Protein AF-A0A2S5LGW6-F1 (afdb_monomer_lite)

Sequence (359 aa):
AELIVGDNPASVAYLQRRFGDMMRATSDAEALAGKRTLTQDGMITQSGEYDRIKPTLLANLKIGAGDDSQREALSNEISHLKATIKGYTAKLETIKALIGNLQRISSEEALKYMLDAYDEMHTARNTATSLRARLNDSADVEYVRLNNVVAELELQVNKLTSQVNEWQINIGRAEEKLKQCNNQVAEARNRWDLAQKDFKEIEGNDAYDRDFASRQWDALLEKFDEQYVLMKEHCVKQRSASNAEMTNAINRGSKEVGTFREKYREQGVIGADDWRKDREWIGDLLKRLRDTDLVEQDAKMKEAYKASQDTFRADVAIALSNNIDHLEKSMNRLNHVLNTCPVFSNGERYRFTRTVRPQ

Structure (mmCIF, N/CA/C/O backbone):
data_AF-A0A2S5LGW6-F1
#
_entry.id   AF-A0A2S5LGW6-F1
#
loop_
_atom_site.group_PDB
_atom_site.id
_atom_site.type_symbol
_atom_site.label_atom_id
_atom_site.label_alt_id
_atom_site.label_comp_id
_atom_site.label_asym_id
_atom_site.label_entity_id
_atom_site.label_seq_id
_atom_site.pdbx_PDB_ins_code
_atom_site.Cartn_x
_atom_site.Cartn_y
_atom_site.Cartn_z
_atom_site.occupancy
_atom_site.B_iso_or_equiv
_atom_site.auth_seq_id
_atom_site.auth_comp_id
_atom_site.auth_asym_id
_atom_site.auth_atom_id
_atom_site.pdbx_PDB_model_num
ATOM 1 N N . ALA A 1 1 ? 1.210 -62.121 41.171 1.00 51.03 1 ALA A N 1
ATOM 2 C CA . ALA A 1 1 ? 1.430 -60.682 40.895 1.00 51.03 1 ALA A CA 1
ATOM 3 C C . ALA A 1 1 ? 0.295 -60.114 40.038 1.00 51.03 1 ALA A C 1
ATOM 5 O O . ALA A 1 1 ? 0.359 -60.182 38.817 1.00 51.03 1 ALA A O 1
ATOM 6 N N . GLU A 1 2 ? -0.746 -59.564 40.664 1.00 51.50 2 GLU A N 1
ATOM 7 C CA . GLU A 1 2 ? -1.924 -58.983 39.979 1.00 51.50 2 GLU A CA 1
ATOM 8 C C . GLU A 1 2 ? -1.686 -57.567 39.412 1.00 51.50 2 GLU A C 1
ATOM 10 O O . GLU A 1 2 ? -2.583 -56.956 38.848 1.00 51.50 2 GLU A O 1
ATOM 15 N N . LEU A 1 3 ? -0.473 -57.024 39.548 1.00 60.97 3 LEU A N 1
ATOM 16 C CA . LEU A 1 3 ? -0.181 -55.601 39.326 1.00 60.97 3 LEU A CA 1
ATOM 17 C C . LEU A 1 3 ? 0.366 -55.263 37.927 1.00 60.97 3 LEU A C 1
ATOM 19 O O . LEU A 1 3 ? 0.718 -54.114 37.678 1.00 60.97 3 LEU A O 1
ATOM 23 N N . ILE A 1 4 ? 0.479 -56.242 37.024 1.00 64.06 4 ILE A N 1
ATOM 24 C CA . ILE A 1 4 ? 1.010 -56.033 35.669 1.00 64.06 4 ILE A CA 1
ATOM 25 C C . ILE A 1 4 ? -0.069 -56.417 34.662 1.00 64.06 4 ILE A C 1
ATOM 27 O O . ILE A 1 4 ? -0.325 -57.602 34.447 1.00 64.06 4 ILE A O 1
ATOM 31 N N . VAL A 1 5 ? -0.678 -55.401 34.054 1.00 58.47 5 VAL A N 1
ATOM 32 C CA . VAL A 1 5 ? -1.660 -55.522 32.971 1.00 58.47 5 VAL A CA 1
ATOM 33 C C . VAL A 1 5 ? -1.021 -54.968 31.702 1.00 58.47 5 VAL A C 1
ATOM 35 O O . VAL A 1 5 ? -0.346 -53.941 31.747 1.00 58.47 5 VAL A O 1
ATOM 38 N N . GLY A 1 6 ? -1.188 -55.656 30.577 1.00 68.38 6 GLY A N 1
ATOM 39 C CA . GLY A 1 6 ? -0.657 -55.197 29.299 1.00 68.38 6 GLY A CA 1
ATOM 40 C C . GLY A 1 6 ? -1.161 -56.031 28.129 1.00 68.38 6 GLY A C 1
ATOM 41 O O . GLY A 1 6 ? -1.580 -57.173 28.305 1.00 68.38 6 GLY A O 1
ATOM 42 N N . ASP A 1 7 ? -1.080 -55.453 26.933 1.00 65.75 7 ASP A N 1
ATOM 43 C CA . ASP A 1 7 ? -1.715 -55.997 25.725 1.00 65.75 7 ASP A CA 1
ATOM 44 C C . ASP A 1 7 ? -0.980 -57.209 25.127 1.00 65.75 7 ASP A C 1
ATOM 46 O O . ASP A 1 7 ? -1.548 -57.956 24.332 1.00 65.75 7 ASP A O 1
ATOM 50 N N . ASN A 1 8 ? 0.284 -57.439 25.509 1.00 71.69 8 ASN A N 1
ATOM 51 C CA . ASN A 1 8 ? 1.073 -58.582 25.046 1.00 71.69 8 ASN A CA 1
ATOM 52 C C . ASN A 1 8 ? 1.207 -59.660 26.145 1.00 71.69 8 ASN A C 1
ATOM 54 O O . ASN A 1 8 ? 1.990 -59.477 27.088 1.00 71.69 8 ASN A O 1
ATOM 58 N N . PRO A 1 9 ? 0.530 -60.818 26.011 1.00 75.31 9 PRO A N 1
ATOM 59 C CA . PRO A 1 9 ? 0.512 -61.856 27.041 1.00 75.31 9 PRO A CA 1
ATOM 60 C C . PRO A 1 9 ? 1.892 -62.478 27.310 1.00 75.31 9 PRO A C 1
ATOM 62 O O . PRO A 1 9 ? 2.177 -62.868 28.443 1.00 75.31 9 PRO A O 1
ATOM 65 N N . ALA A 1 10 ? 2.793 -62.518 26.320 1.00 72.56 10 ALA A N 1
ATOM 66 C CA . ALA A 1 10 ? 4.149 -63.042 26.506 1.00 72.56 10 ALA A CA 1
ATOM 67 C C . ALA A 1 10 ? 5.021 -62.101 27.355 1.00 72.56 10 ALA A C 1
ATOM 69 O O . ALA A 1 10 ? 5.790 -62.552 28.208 1.00 72.56 10 ALA A O 1
ATOM 70 N N . SER A 1 11 ? 4.878 -60.787 27.162 1.00 71.94 11 SER A N 1
ATOM 71 C CA . SER A 1 11 ? 5.574 -59.768 27.956 1.00 71.94 11 SER A CA 1
ATOM 72 C C . SER A 1 11 ? 5.057 -59.728 29.393 1.00 71.94 11 SER A C 1
ATOM 74 O O . SER A 1 11 ? 5.855 -59.642 30.327 1.00 71.94 11 SER A O 1
ATOM 76 N N . VAL A 1 12 ? 3.741 -59.865 29.577 1.00 73.94 12 VAL A N 1
ATOM 77 C CA . VAL A 1 12 ? 3.114 -59.960 30.903 1.00 73.94 12 VAL A CA 1
ATOM 78 C C . VAL A 1 12 ? 3.618 -61.198 31.647 1.00 73.94 12 VAL A C 1
ATOM 80 O O . VAL A 1 12 ? 4.094 -61.068 32.773 1.00 73.94 12 VAL A O 1
ATOM 83 N N . ALA A 1 13 ? 3.633 -62.372 31.007 1.00 73.56 13 ALA A N 1
ATOM 84 C CA . ALA A 1 13 ? 4.146 -63.602 31.617 1.00 73.56 13 ALA A CA 1
ATOM 85 C C . ALA A 1 13 ? 5.646 -63.515 31.964 1.00 73.56 13 ALA A C 1
ATOM 87 O O . ALA A 1 13 ? 6.068 -63.975 33.027 1.00 73.56 13 ALA A O 1
ATOM 88 N N . TYR A 1 14 ? 6.461 -62.888 31.106 1.00 75.50 14 TYR A N 1
ATOM 89 C CA . TYR A 1 14 ? 7.884 -62.654 31.375 1.00 75.50 14 TYR A CA 1
ATOM 9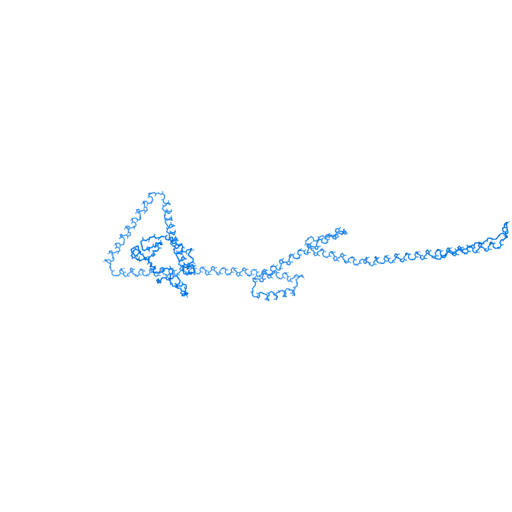0 C C . TYR A 1 14 ? 8.101 -61.754 32.599 1.00 75.50 14 TYR A C 1
ATOM 92 O O . TYR A 1 14 ? 8.923 -62.065 33.465 1.00 75.50 14 TYR A O 1
ATOM 100 N N . LEU A 1 15 ? 7.351 -60.653 32.698 1.00 70.38 15 LEU A N 1
ATOM 101 C CA . LEU A 1 15 ? 7.457 -59.721 33.819 1.00 70.38 15 LEU A CA 1
ATOM 102 C C . LEU A 1 15 ? 6.911 -60.332 35.113 1.00 70.38 15 LEU A C 1
ATOM 104 O O . LEU A 1 15 ? 7.584 -60.259 36.137 1.00 70.38 15 LEU A O 1
ATOM 108 N N . GLN A 1 16 ? 5.767 -61.016 35.071 1.00 73.38 16 GLN A N 1
ATOM 109 C CA . GLN A 1 16 ? 5.224 -61.744 36.224 1.00 73.38 16 GLN A CA 1
ATOM 110 C C . GLN A 1 16 ? 6.207 -62.804 36.736 1.00 73.38 16 GLN A C 1
ATOM 112 O O . GLN A 1 16 ? 6.425 -62.907 37.941 1.00 73.38 16 GLN A O 1
ATOM 117 N N . ARG A 1 17 ? 6.890 -63.527 35.838 1.00 71.56 17 ARG A N 1
ATOM 118 C CA . ARG A 1 17 ? 7.945 -64.482 36.212 1.00 71.56 17 ARG A CA 1
ATOM 119 C C . ARG A 1 17 ? 9.160 -63.805 36.852 1.00 71.56 17 ARG A C 1
ATOM 121 O O . ARG A 1 17 ? 9.768 -64.381 37.749 1.00 71.56 17 ARG A O 1
ATOM 128 N N . ARG A 1 18 ? 9.532 -62.602 36.400 1.00 70.06 18 ARG A N 1
ATOM 129 C CA . ARG A 1 18 ? 10.705 -61.866 36.903 1.00 70.06 18 ARG A CA 1
ATOM 130 C C . ARG A 1 18 ? 10.448 -61.166 38.240 1.00 70.06 18 ARG A C 1
ATOM 132 O O . ARG A 1 18 ? 11.344 -61.124 39.079 1.00 70.06 18 ARG A O 1
ATOM 139 N N . PHE A 1 19 ? 9.240 -60.649 38.450 1.00 67.25 19 PHE A N 1
ATOM 140 C CA . PHE A 1 19 ? 8.830 -60.040 39.719 1.00 67.25 19 PHE A CA 1
ATOM 141 C C . PHE A 1 19 ? 8.385 -61.082 40.760 1.00 67.25 19 PHE A C 1
ATOM 143 O O . PHE A 1 19 ? 8.524 -60.839 41.959 1.00 67.25 19 PHE A O 1
ATOM 150 N N . GLY A 1 20 ? 7.957 -62.273 40.328 1.00 69.94 20 GLY A N 1
ATOM 151 C CA . GLY A 1 20 ? 7.507 -63.348 41.216 1.00 69.94 20 GLY A CA 1
ATOM 152 C C . GLY A 1 20 ? 6.287 -62.937 42.049 1.00 69.94 20 GLY A C 1
ATOM 153 O O . GLY A 1 20 ? 5.505 -62.082 41.636 1.00 69.94 20 GLY A O 1
ATOM 154 N N . ASP A 1 21 ? 6.144 -63.499 43.251 1.00 67.00 21 ASP A N 1
ATOM 155 C CA . ASP A 1 21 ? 5.050 -63.190 44.191 1.00 67.00 21 ASP A CA 1
ATOM 156 C C . ASP A 1 21 ? 5.328 -61.949 45.059 1.00 67.00 21 ASP A C 1
ATOM 158 O O . ASP A 1 21 ? 5.120 -61.949 46.271 1.00 67.00 21 ASP A O 1
ATOM 162 N N . MET A 1 22 ? 5.845 -60.881 44.451 1.00 71.56 22 MET A N 1
ATOM 163 C CA . MET A 1 22 ? 6.075 -59.615 45.148 1.00 71.56 22 MET A CA 1
ATOM 164 C C . MET A 1 22 ? 4.746 -58.878 45.370 1.00 71.56 22 MET A C 1
ATOM 166 O O . MET A 1 22 ? 3.993 -58.652 44.420 1.00 71.56 22 MET A O 1
ATOM 170 N N . MET A 1 23 ? 4.466 -58.490 46.616 1.00 70.06 23 MET A N 1
ATOM 171 C CA . MET A 1 23 ? 3.269 -57.721 46.982 1.00 70.06 23 MET A CA 1
ATOM 172 C C . MET A 1 23 ? 3.600 -56.247 47.239 1.00 70.06 23 MET A C 1
ATOM 174 O O . MET A 1 23 ? 4.668 -55.919 47.755 1.00 70.06 23 MET A O 1
ATOM 178 N N . ARG A 1 24 ? 2.684 -55.338 46.889 1.00 72.12 24 ARG A N 1
ATOM 179 C CA . ARG A 1 24 ? 2.817 -53.911 47.215 1.00 72.12 24 ARG A CA 1
ATOM 180 C C . ARG A 1 24 ? 2.292 -53.675 48.627 1.00 72.12 24 ARG A C 1
ATOM 182 O O . ARG A 1 24 ? 1.099 -53.850 48.849 1.00 72.12 24 ARG A O 1
ATOM 189 N N . ALA A 1 25 ? 3.152 -53.245 49.541 1.00 71.25 25 ALA A N 1
ATOM 190 C CA . ALA A 1 25 ? 2.739 -52.855 50.884 1.00 71.25 25 ALA A CA 1
ATOM 191 C C . ALA A 1 25 ? 2.405 -51.358 50.913 1.00 71.25 25 ALA A C 1
ATOM 193 O O . ALA A 1 25 ? 3.142 -50.542 50.349 1.00 71.25 25 ALA A O 1
ATOM 194 N N . THR A 1 26 ? 1.284 -50.994 51.536 1.00 69.25 26 THR A N 1
ATOM 195 C CA . THR A 1 26 ? 0.882 -49.583 51.702 1.00 69.25 26 THR A CA 1
ATOM 196 C C . THR A 1 26 ? 1.300 -49.003 53.048 1.00 69.25 26 THR A C 1
ATOM 198 O O . THR A 1 26 ? 1.323 -47.787 53.207 1.00 69.25 26 THR A O 1
ATOM 201 N N . SER A 1 27 ? 1.691 -49.866 53.987 1.00 71.31 27 SER A N 1
ATOM 202 C CA . SER A 1 27 ? 2.217 -49.495 55.298 1.00 71.31 27 SER A CA 1
ATOM 203 C C . SER A 1 27 ? 3.442 -50.331 55.668 1.00 71.31 27 SER A C 1
ATOM 205 O O . SER A 1 27 ? 3.616 -51.453 55.185 1.00 71.31 27 S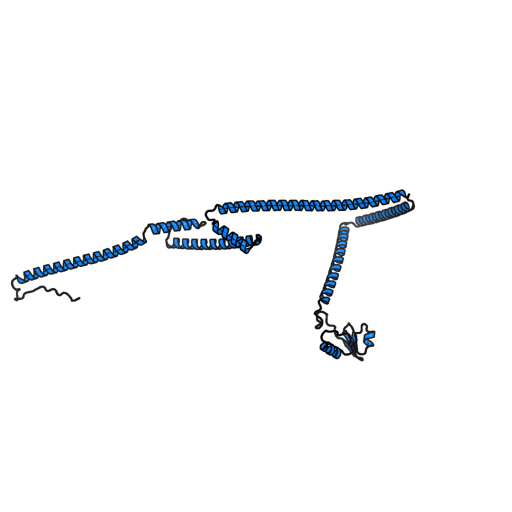ER A O 1
ATOM 207 N N . ASP A 1 28 ? 4.263 -49.813 56.580 1.00 67.81 28 ASP A N 1
ATOM 208 C CA . ASP A 1 28 ? 5.468 -50.499 57.063 1.00 67.81 28 ASP A CA 1
ATOM 209 C C . ASP A 1 28 ? 5.143 -51.821 57.783 1.00 67.81 28 ASP A C 1
ATOM 211 O O . ASP A 1 28 ? 5.899 -52.789 57.699 1.00 67.81 28 ASP A O 1
ATOM 215 N N . ALA A 1 29 ? 3.979 -51.901 58.438 1.00 70.12 29 ALA A N 1
ATOM 216 C CA . ALA A 1 29 ? 3.508 -53.118 59.099 1.00 70.12 29 ALA A CA 1
ATOM 217 C C . ALA A 1 29 ? 3.163 -54.231 58.090 1.00 70.12 29 ALA A C 1
ATOM 219 O O . ALA A 1 29 ? 3.505 -55.394 58.307 1.00 70.12 29 ALA A O 1
ATOM 220 N N . GLU A 1 30 ? 2.541 -53.879 56.960 1.00 68.62 30 GLU A N 1
ATOM 221 C CA . GLU A 1 30 ? 2.301 -54.815 55.852 1.00 68.62 30 GLU A CA 1
ATOM 222 C C . GLU A 1 30 ? 3.603 -55.226 55.157 1.00 68.62 30 GLU A C 1
ATOM 224 O O . GLU A 1 30 ? 3.740 -56.373 54.725 1.00 68.62 30 GLU A O 1
ATOM 229 N N . ALA A 1 31 ? 4.573 -54.309 55.075 1.00 65.62 31 ALA A N 1
ATOM 230 C CA . ALA A 1 31 ? 5.854 -54.559 54.425 1.00 65.62 31 ALA A CA 1
ATOM 231 C C . ALA A 1 31 ? 6.701 -55.605 55.170 1.00 65.62 31 ALA A C 1
ATOM 233 O O . ALA A 1 31 ? 7.416 -56.399 54.556 1.00 65.62 31 ALA A O 1
ATOM 234 N N . LEU A 1 32 ? 6.603 -55.634 56.500 1.00 67.31 32 LEU A N 1
ATOM 235 C CA . LEU A 1 32 ? 7.341 -56.564 57.359 1.00 67.31 32 LEU A CA 1
ATOM 236 C C . LEU A 1 32 ? 6.653 -57.929 57.521 1.00 67.31 32 LEU A C 1
ATOM 238 O O . LEU A 1 32 ? 7.326 -58.919 57.800 1.00 67.31 32 LEU A O 1
ATOM 242 N N . ALA A 1 33 ? 5.331 -58.000 57.338 1.00 66.75 33 ALA A N 1
ATOM 243 C CA . ALA A 1 33 ? 4.562 -59.240 57.474 1.00 66.75 33 ALA A CA 1
ATOM 244 C C . ALA A 1 33 ? 4.610 -60.137 56.220 1.00 66.75 33 ALA A C 1
ATOM 246 O O . ALA A 1 33 ? 4.427 -61.354 56.309 1.00 66.75 33 ALA A O 1
ATOM 247 N N . GLY A 1 34 ? 4.826 -59.553 55.037 1.00 63.44 34 GLY A N 1
ATOM 248 C CA . GLY A 1 34 ? 4.838 -60.281 53.767 1.00 63.44 34 GLY A CA 1
ATOM 249 C C . GLY A 1 34 ? 6.161 -61.000 53.470 1.00 63.44 34 GLY A C 1
ATOM 250 O O . GLY A 1 34 ? 7.237 -60.544 53.839 1.00 63.44 34 GLY A O 1
ATOM 251 N N . LYS A 1 35 ? 6.102 -62.123 52.732 1.00 65.81 35 LYS A N 1
ATOM 252 C CA . LYS A 1 35 ? 7.302 -62.893 52.331 1.00 65.81 35 LYS A CA 1
ATOM 253 C C . LYS A 1 35 ? 8.253 -62.110 51.409 1.00 65.81 35 LYS A C 1
ATOM 255 O O . LYS A 1 35 ? 9.465 -62.303 51.491 1.00 65.81 35 LYS A O 1
ATOM 260 N N . ARG A 1 36 ? 7.708 -61.267 50.522 1.00 75.44 36 ARG A N 1
ATOM 261 C CA . ARG A 1 36 ? 8.463 -60.378 49.627 1.00 75.44 36 ARG A CA 1
ATOM 262 C C . ARG A 1 36 ? 7.620 -59.153 49.270 1.00 75.44 36 ARG A C 1
ATOM 264 O O . ARG A 1 36 ? 6.638 -59.300 48.539 1.00 75.44 36 ARG A O 1
ATOM 271 N N . THR A 1 37 ? 7.962 -57.969 49.777 1.00 76.44 37 THR A N 1
ATOM 272 C CA . THR A 1 37 ? 7.149 -56.758 49.552 1.00 76.44 37 THR A CA 1
ATOM 273 C C . THR A 1 37 ? 7.958 -55.565 49.055 1.00 76.44 37 THR A C 1
ATOM 275 O O . THR A 1 37 ? 9.166 -55.500 49.271 1.00 76.44 37 THR A O 1
ATOM 278 N N . LEU A 1 38 ? 7.285 -54.640 48.367 1.00 76.88 38 LEU A N 1
ATOM 279 C CA . LEU A 1 38 ? 7.824 -53.352 47.929 1.00 76.88 38 LEU A CA 1
ATOM 280 C C . LEU A 1 38 ? 6.921 -52.222 48.448 1.00 76.88 38 LEU A C 1
ATOM 282 O O . LEU A 1 38 ? 5.718 -52.222 48.164 1.00 76.88 38 LEU A O 1
ATOM 286 N N . THR A 1 39 ? 7.492 -51.264 49.180 1.00 75.62 39 THR A N 1
ATOM 287 C CA . THR A 1 39 ? 6.787 -50.048 49.629 1.00 75.62 39 THR A CA 1
ATOM 288 C C . THR A 1 39 ? 6.887 -48.921 48.600 1.00 75.62 39 THR A C 1
ATOM 290 O O . THR A 1 39 ? 7.770 -48.920 47.737 1.00 75.62 39 THR A O 1
ATOM 293 N N . GLN A 1 40 ? 5.987 -47.932 48.688 1.00 70.25 40 GLN A N 1
ATOM 294 C CA . GLN A 1 40 ? 5.959 -46.777 47.772 1.00 70.25 40 GLN A CA 1
ATOM 295 C C . GLN A 1 40 ? 7.258 -45.952 47.798 1.00 70.25 40 GLN A C 1
ATOM 297 O O . GLN A 1 40 ? 7.662 -45.414 46.769 1.00 70.25 40 GLN A O 1
ATOM 302 N N . ASP A 1 41 ? 7.964 -45.944 48.930 1.00 70.19 41 ASP A N 1
ATOM 303 C CA . ASP A 1 41 ? 9.224 -45.213 49.112 1.00 70.19 41 ASP A CA 1
ATOM 304 C C . ASP A 1 41 ? 10.464 -45.974 48.601 1.00 70.19 41 ASP A C 1
ATOM 306 O O . ASP A 1 41 ? 11.601 -45.507 48.754 1.00 70.19 41 ASP A O 1
ATOM 310 N N . GLY A 1 42 ? 10.258 -47.144 47.984 1.00 69.31 42 GLY A N 1
ATOM 311 C CA . GLY A 1 42 ? 11.304 -47.933 47.334 1.00 69.31 42 GLY A CA 1
ATOM 312 C C . GLY A 1 42 ? 12.034 -48.921 48.246 1.00 69.31 42 GLY A C 1
ATOM 313 O O . GLY A 1 42 ? 13.145 -49.339 47.918 1.00 69.31 42 GLY A O 1
ATOM 314 N N . MET A 1 43 ? 11.449 -49.303 49.386 1.00 78.94 43 MET A N 1
ATOM 315 C CA . MET A 1 43 ? 12.009 -50.342 50.257 1.00 78.94 43 MET A CA 1
ATOM 316 C C . MET A 1 43 ? 11.527 -51.726 49.815 1.00 78.94 43 MET A C 1
ATOM 318 O O . MET A 1 43 ? 10.323 -51.940 49.673 1.00 78.94 43 MET A O 1
ATOM 322 N N . ILE A 1 44 ? 12.459 -52.658 49.617 1.00 78.94 44 ILE A N 1
ATOM 323 C CA . ILE A 1 44 ? 12.182 -54.070 49.343 1.00 78.94 44 ILE A CA 1
ATOM 324 C C . ILE A 1 44 ? 12.491 -54.877 50.596 1.00 78.94 44 ILE A C 1
ATOM 326 O O . ILE A 1 44 ? 13.603 -54.817 51.121 1.00 78.94 44 ILE A O 1
ATOM 330 N N . THR A 1 45 ? 11.521 -55.670 51.040 1.00 74.94 45 THR A N 1
ATOM 331 C CA . THR A 1 45 ? 11.702 -56.649 52.113 1.00 74.94 45 THR A CA 1
ATOM 332 C C . THR A 1 45 ? 11.694 -58.049 51.508 1.00 74.94 45 THR A C 1
ATOM 334 O O . THR A 1 45 ? 10.775 -58.407 50.766 1.00 74.94 45 THR A O 1
ATOM 337 N N . GLN A 1 46 ? 12.724 -58.854 51.772 1.00 71.19 46 GLN A N 1
ATOM 338 C CA . GLN A 1 46 ? 12.781 -60.254 51.340 1.00 71.19 46 GLN A CA 1
ATOM 339 C C . GLN A 1 46 ? 13.392 -61.105 52.452 1.00 71.19 46 GLN A C 1
ATOM 341 O O . GLN A 1 46 ? 14.558 -60.935 52.772 1.00 71.19 46 GLN A O 1
ATOM 346 N N . SER A 1 47 ? 12.604 -62.017 53.036 1.00 63.19 47 SER A N 1
ATOM 347 C CA . SER A 1 47 ? 13.040 -63.063 53.985 1.00 63.19 47 SER A CA 1
ATOM 348 C C . SER A 1 47 ? 14.225 -62.706 54.911 1.00 63.19 47 SER A C 1
ATOM 350 O O . SER A 1 47 ? 15.157 -63.493 55.044 1.00 63.19 47 SER A O 1
ATOM 352 N N . GLY A 1 48 ? 14.166 -61.543 55.573 1.00 62.94 48 GLY A N 1
ATOM 353 C CA . GLY A 1 48 ? 15.158 -61.094 56.562 1.00 62.94 48 GLY A CA 1
ATOM 354 C C . GLY A 1 48 ? 16.170 -60.046 56.080 1.00 62.94 48 GLY A C 1
ATOM 355 O O . GLY A 1 48 ? 16.891 -59.500 56.911 1.00 62.94 48 GLY A O 1
ATOM 356 N N . GLU A 1 49 ? 16.198 -59.715 54.788 1.00 68.00 49 GLU A N 1
ATOM 357 C CA . GLU A 1 49 ? 17.033 -58.651 54.219 1.00 68.00 49 GLU A CA 1
ATOM 358 C C . GLU A 1 49 ? 16.191 -57.440 53.785 1.00 68.00 49 GLU A C 1
ATOM 360 O O . GLU A 1 49 ? 15.059 -57.578 53.301 1.00 68.00 49 GLU A O 1
ATOM 365 N N . TYR A 1 50 ? 16.771 -56.247 53.959 1.00 74.94 50 TYR A N 1
ATOM 366 C CA . TYR A 1 50 ? 16.205 -54.966 53.541 1.00 74.94 50 TYR A CA 1
ATOM 367 C C . TYR A 1 50 ? 17.108 -54.346 52.484 1.00 74.94 50 TYR A C 1
ATOM 369 O O . TYR A 1 50 ? 18.275 -54.066 52.758 1.00 74.94 50 TYR A O 1
ATOM 377 N N . ASP A 1 51 ? 16.558 -54.092 51.302 1.00 72.69 51 ASP A N 1
ATOM 378 C CA . ASP A 1 51 ? 17.248 -53.353 50.247 1.00 72.69 51 ASP A CA 1
ATOM 379 C C . ASP A 1 51 ? 16.437 -52.110 49.869 1.00 72.69 51 ASP A C 1
ATOM 381 O O . ASP A 1 51 ? 15.205 -52.093 49.963 1.00 72.69 51 ASP A O 1
ATOM 385 N N . ARG A 1 52 ? 17.119 -51.034 49.473 1.00 75.25 52 ARG A N 1
ATOM 386 C CA . ARG A 1 52 ? 16.480 -49.757 49.142 1.00 75.25 52 ARG A CA 1
ATOM 387 C C . ARG A 1 52 ? 16.825 -49.343 47.728 1.00 75.25 52 ARG A C 1
ATOM 389 O O . ARG A 1 52 ? 17.929 -48.889 47.434 1.00 75.25 52 ARG A O 1
ATOM 396 N N . ILE A 1 53 ? 15.818 -49.381 46.871 1.00 74.19 53 ILE A N 1
ATOM 397 C CA . ILE A 1 53 ? 15.896 -48.803 45.538 1.00 74.19 53 ILE A CA 1
ATOM 398 C C . ILE A 1 53 ? 15.492 -47.336 45.650 1.00 74.19 53 ILE A C 1
ATOM 400 O O . ILE A 1 53 ? 14.467 -47.009 46.241 1.00 74.19 53 ILE A O 1
ATOM 404 N N . LYS A 1 54 ? 16.277 -46.425 45.066 1.00 68.88 54 LYS A N 1
ATOM 405 C CA . LYS A 1 54 ? 15.822 -45.042 44.877 1.00 68.88 54 LYS 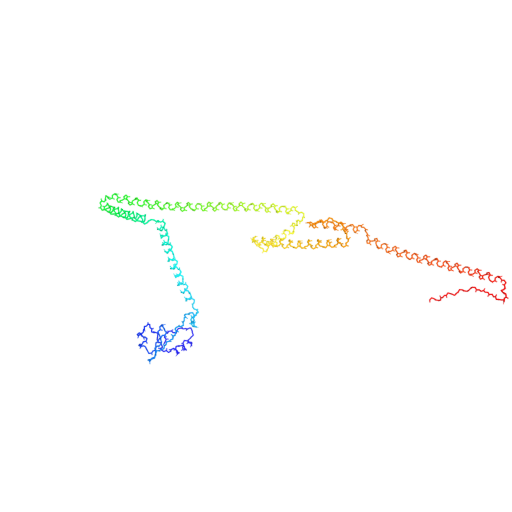A CA 1
ATOM 406 C C . LYS A 1 54 ? 14.723 -45.031 43.810 1.00 68.88 54 LYS A C 1
ATOM 408 O O . LYS A 1 54 ? 15.033 -45.366 42.662 1.00 68.88 54 LYS A O 1
ATOM 413 N N . PRO A 1 55 ? 13.480 -44.630 44.138 1.00 65.06 55 PRO A N 1
ATOM 414 C CA . PRO A 1 55 ? 12.440 -44.476 43.133 1.00 65.06 55 PRO A CA 1
ATOM 415 C C . PRO A 1 55 ? 12.916 -43.496 42.062 1.00 65.06 55 PRO A C 1
ATOM 417 O O . PRO A 1 55 ? 13.450 -42.426 42.364 1.00 65.06 55 PRO A O 1
ATOM 420 N N . THR A 1 56 ? 12.788 -43.883 40.797 1.00 63.12 56 THR A N 1
ATOM 421 C CA . THR A 1 56 ? 13.133 -42.995 39.687 1.00 63.12 56 THR A CA 1
ATOM 422 C C . THR A 1 56 ? 12.053 -41.920 39.580 1.00 63.12 56 THR A C 1
ATOM 424 O O . THR A 1 56 ? 10.868 -42.229 39.668 1.00 63.12 56 THR A O 1
ATOM 427 N N . LEU A 1 57 ? 12.450 -40.658 39.397 1.00 59.94 57 LEU A N 1
ATOM 428 C CA . LEU A 1 57 ? 11.513 -39.557 39.146 1.00 59.94 57 LEU A CA 1
ATOM 429 C C . LEU A 1 57 ? 10.598 -39.900 37.960 1.00 59.94 57 LEU A C 1
ATOM 431 O O . LEU A 1 57 ? 11.081 -40.446 36.969 1.00 59.94 57 LEU A O 1
ATOM 435 N N . LEU A 1 58 ? 9.314 -39.529 38.043 1.00 57.94 58 LEU A N 1
ATOM 436 C CA . LEU A 1 58 ? 8.291 -39.786 37.012 1.00 57.94 58 LEU A CA 1
ATOM 437 C C . LEU A 1 58 ? 8.762 -39.417 35.592 1.00 57.94 58 LEU A C 1
ATOM 439 O O . LEU A 1 58 ? 8.515 -40.160 34.648 1.00 57.94 58 LEU A O 1
ATOM 443 N N . ALA A 1 59 ? 9.527 -38.329 35.455 1.00 56.59 59 ALA A N 1
ATOM 444 C CA . ALA A 1 59 ? 10.087 -37.863 34.183 1.00 56.59 59 ALA A CA 1
ATOM 445 C C . ALA A 1 59 ? 11.140 -38.802 33.548 1.00 56.59 59 ALA A C 1
ATOM 447 O O . ALA A 1 59 ? 11.423 -38.686 32.360 1.00 56.59 59 ALA A O 1
ATOM 448 N N . ASN A 1 60 ? 11.720 -39.721 34.324 1.00 58.16 60 ASN A N 1
ATOM 449 C CA . ASN A 1 60 ? 12.811 -40.612 33.915 1.00 58.16 60 ASN A CA 1
ATOM 450 C C . ASN A 1 60 ? 12.387 -42.091 33.857 1.00 58.16 60 ASN A C 1
ATOM 452 O O . ASN A 1 60 ? 13.238 -42.976 33.712 1.00 58.16 60 ASN A O 1
ATOM 456 N N . LEU A 1 61 ? 11.089 -42.382 33.997 1.00 59.59 61 LEU A N 1
ATOM 457 C CA . LEU A 1 61 ? 10.565 -43.737 33.858 1.00 59.59 61 LEU A CA 1
ATOM 458 C C . LEU A 1 61 ? 10.714 -44.199 32.403 1.00 59.59 61 LEU A C 1
ATOM 460 O O . LEU A 1 61 ? 10.284 -43.530 31.473 1.00 59.59 61 LEU A O 1
ATOM 464 N N . LYS A 1 62 ? 11.336 -45.363 32.190 1.00 58.00 62 LYS A N 1
ATOM 465 C CA . LYS A 1 62 ? 11.542 -45.929 30.842 1.00 58.00 62 LYS A CA 1
ATOM 466 C C . LYS A 1 62 ? 10.349 -46.747 30.329 1.00 58.00 62 LYS A C 1
ATOM 468 O O . LYS A 1 62 ? 10.333 -47.123 29.163 1.00 58.00 62 LYS A O 1
ATOM 473 N N . ILE A 1 63 ? 9.374 -47.042 31.189 1.00 54.19 63 ILE A N 1
ATOM 474 C CA . ILE A 1 63 ? 8.169 -47.825 30.884 1.00 54.19 63 ILE A CA 1
ATOM 475 C C . ILE A 1 63 ? 6.971 -47.034 31.426 1.00 54.19 63 ILE A C 1
ATOM 477 O O . ILE A 1 63 ? 6.994 -46.636 32.587 1.00 54.19 63 ILE A O 1
ATOM 481 N N . GLY A 1 64 ? 5.961 -46.778 30.584 1.00 56.75 64 GLY A N 1
ATOM 482 C CA . GLY A 1 64 ? 4.767 -45.987 30.934 1.00 56.75 64 GLY A CA 1
ATOM 483 C C . GLY A 1 64 ? 4.863 -44.472 30.686 1.00 56.75 64 GLY A C 1
ATOM 484 O O . GLY A 1 64 ? 3.912 -43.756 30.966 1.00 56.75 64 GLY A O 1
ATOM 485 N N . ALA A 1 65 ? 5.967 -43.966 30.126 1.00 49.12 65 ALA A N 1
ATOM 486 C CA . ALA A 1 65 ? 6.205 -42.532 29.890 1.00 49.12 65 ALA A CA 1
ATOM 487 C C . ALA A 1 65 ? 5.459 -41.928 28.677 1.00 49.12 65 ALA A C 1
ATOM 489 O O . ALA A 1 65 ? 5.963 -41.012 28.027 1.00 49.12 65 ALA A O 1
ATOM 490 N N . GLY A 1 66 ? 4.279 -42.451 28.343 1.00 50.72 66 GLY A N 1
ATOM 491 C CA . GLY A 1 66 ? 3.565 -42.098 27.115 1.00 50.72 66 GLY A CA 1
ATOM 492 C C . GLY A 1 66 ? 2.052 -41.993 27.247 1.00 50.72 66 GLY A C 1
ATOM 493 O O . GLY A 1 66 ? 1.388 -42.136 26.230 1.00 50.72 66 GLY A O 1
ATOM 494 N N . ASP A 1 67 ? 1.507 -41.777 28.447 1.00 53.47 67 ASP A N 1
ATOM 495 C CA . ASP A 1 67 ? 0.065 -41.569 28.604 1.00 53.47 67 ASP A CA 1
ATOM 496 C C . ASP A 1 67 ? -0.240 -40.069 28.774 1.00 53.47 67 ASP A C 1
ATOM 498 O O . ASP A 1 67 ? 0.212 -39.432 29.733 1.00 53.47 67 ASP A O 1
ATOM 502 N N . ASP A 1 68 ? -0.974 -39.482 27.821 1.00 55.62 68 ASP A N 1
ATOM 503 C CA . ASP A 1 68 ? -1.353 -38.055 27.805 1.00 55.62 68 ASP A CA 1
ATOM 504 C C . ASP A 1 68 ? -2.144 -37.644 29.064 1.00 55.62 68 ASP A C 1
ATOM 506 O O . ASP A 1 68 ? -2.105 -36.481 29.477 1.00 55.62 68 ASP A O 1
ATOM 510 N N . SER A 1 69 ? -2.749 -38.620 29.752 1.00 57.34 69 SER A N 1
ATOM 511 C CA . SER A 1 69 ? -3.453 -38.463 31.030 1.00 57.34 69 SER A CA 1
ATOM 512 C C . SER A 1 69 ? -2.579 -37.858 32.143 1.00 57.34 69 SER A C 1
ATOM 514 O O . SER A 1 69 ? -3.047 -37.038 32.937 1.00 57.34 69 SER A O 1
ATOM 516 N N . GLN A 1 70 ? -1.283 -38.189 32.190 1.00 59.03 70 GLN A N 1
ATOM 517 C CA . GLN A 1 70 ? -0.371 -37.672 33.218 1.00 59.03 70 GLN A CA 1
ATOM 518 C C . GLN A 1 70 ? 0.080 -36.240 32.922 1.00 59.03 70 GLN A C 1
ATOM 520 O O . GLN A 1 70 ? 0.245 -35.439 33.845 1.00 59.03 70 GLN A O 1
ATOM 525 N N . ARG A 1 71 ? 0.246 -35.888 31.640 1.00 62.66 71 ARG A N 1
ATOM 526 C CA . ARG A 1 71 ? 0.532 -34.505 31.225 1.00 62.66 71 ARG A CA 1
ATOM 527 C C . ARG A 1 71 ? -0.652 -33.593 31.512 1.00 62.66 71 ARG A C 1
ATOM 529 O O . ARG A 1 71 ? -0.450 -32.464 31.955 1.00 62.66 71 ARG A O 1
ATOM 536 N N . GLU A 1 72 ? -1.865 -34.087 31.303 1.00 68.94 72 GLU A N 1
ATOM 537 C CA . GLU A 1 72 ? -3.092 -33.354 31.599 1.00 68.94 72 GLU A CA 1
ATOM 538 C C . GLU A 1 72 ? -3.276 -33.142 33.111 1.00 68.94 72 GLU A C 1
ATOM 540 O O . GLU A 1 72 ? -3.552 -32.023 33.543 1.00 68.94 72 GLU A O 1
ATOM 545 N N . ALA A 1 73 ? -2.998 -34.157 33.937 1.00 70.75 73 ALA A N 1
ATOM 546 C CA . ALA A 1 73 ? -3.010 -34.029 35.398 1.00 70.75 73 ALA A CA 1
ATOM 547 C C . ALA A 1 73 ? -1.991 -32.991 35.913 1.00 70.75 73 ALA A C 1
ATOM 549 O O . ALA A 1 73 ? -2.350 -32.106 36.692 1.00 70.75 73 ALA A O 1
ATOM 550 N N . LEU A 1 74 ? -0.749 -33.032 35.415 1.00 73.19 74 LEU A N 1
ATOM 551 C CA . LEU A 1 74 ? 0.290 -32.043 35.737 1.00 73.19 74 LEU A CA 1
ATOM 552 C C . LEU A 1 74 ? -0.083 -30.631 35.258 1.00 73.19 74 LEU A C 1
ATOM 554 O O . LEU A 1 74 ? 0.139 -29.652 35.969 1.00 73.19 74 LEU A O 1
ATOM 558 N N . SER A 1 75 ? -0.683 -30.507 34.072 1.00 76.94 75 SER A N 1
ATOM 559 C CA . SER A 1 75 ? -1.169 -29.227 33.540 1.00 76.94 75 SER A CA 1
ATOM 560 C C . SER A 1 75 ? -2.283 -28.628 34.407 1.00 76.94 75 SER A C 1
ATOM 562 O O . SER A 1 75 ? -2.286 -27.423 34.691 1.00 76.94 75 SER A O 1
ATOM 564 N N . ASN A 1 76 ? -3.199 -29.467 34.893 1.00 77.06 76 ASN A N 1
ATOM 565 C CA . ASN A 1 76 ? -4.282 -29.058 35.784 1.00 77.06 76 ASN A CA 1
ATOM 566 C C . ASN A 1 76 ? -3.756 -28.613 37.153 1.00 77.06 76 ASN A C 1
ATOM 568 O O . ASN A 1 76 ? -4.183 -27.578 37.669 1.00 77.06 76 ASN A O 1
ATOM 572 N N . GLU A 1 77 ? -2.773 -29.319 37.709 1.00 80.25 77 GLU A N 1
ATOM 573 C CA . GLU A 1 77 ? -2.144 -28.949 38.979 1.00 80.25 77 GLU A CA 1
ATOM 574 C C . GLU A 1 77 ? -1.366 -27.627 38.868 1.00 80.25 77 GLU A C 1
ATOM 576 O O . GLU A 1 77 ? -1.511 -26.735 39.709 1.00 80.25 77 GLU A O 1
ATOM 581 N N . ILE A 1 78 ? -0.634 -27.425 37.766 1.00 83.62 78 ILE A N 1
ATOM 582 C CA . ILE A 1 78 ? 0.030 -26.148 37.459 1.00 83.62 78 ILE A CA 1
ATOM 583 C C . ILE A 1 78 ? -0.995 -25.016 37.318 1.00 83.62 78 ILE A C 1
ATOM 585 O O . ILE A 1 78 ? -0.760 -23.899 37.790 1.00 83.62 78 ILE A O 1
ATOM 589 N N . SER A 1 79 ? -2.137 -25.279 36.687 1.00 83.50 79 SER A N 1
ATOM 590 C CA . SER A 1 79 ? -3.206 -24.290 36.513 1.00 83.50 79 SER A CA 1
ATOM 591 C C . SER A 1 79 ? -3.855 -23.913 37.848 1.00 83.50 79 SER A C 1
ATOM 593 O O . SER A 1 79 ? -4.061 -22.727 38.120 1.00 83.50 79 SER A O 1
ATOM 595 N N . HIS A 1 80 ? -4.087 -24.891 38.724 1.00 87.12 80 HIS A N 1
ATOM 596 C CA . HIS A 1 80 ? -4.585 -24.671 40.082 1.00 87.12 80 HIS A CA 1
ATOM 597 C C . HIS A 1 80 ? -3.598 -23.853 40.934 1.00 87.12 80 HIS A C 1
ATOM 599 O O . HIS A 1 80 ? -3.982 -22.880 41.592 1.00 87.12 80 HIS A O 1
ATOM 605 N N . LEU A 1 81 ? -2.304 -24.179 40.877 1.00 87.06 81 LEU A N 1
ATOM 606 C CA . LEU A 1 81 ? -1.262 -23.428 41.584 1.00 87.06 81 LEU A CA 1
ATOM 607 C C . LEU A 1 81 ? -1.126 -21.991 41.058 1.00 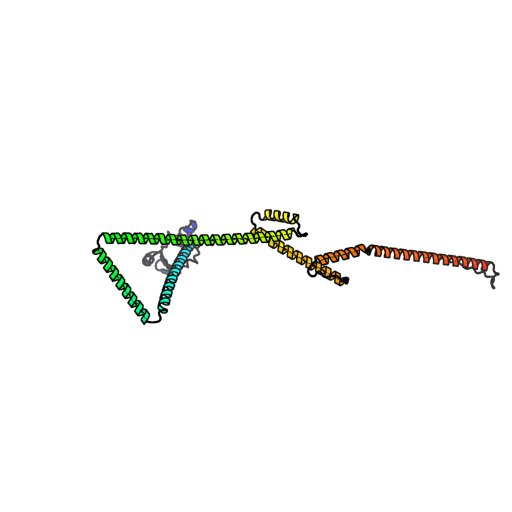87.06 81 LEU A C 1
ATOM 609 O O . LEU A 1 81 ? -0.981 -21.049 41.835 1.00 87.06 81 LEU A O 1
ATOM 613 N N . LYS A 1 82 ? -1.264 -21.772 39.747 1.00 89.88 82 LYS A N 1
ATOM 614 C CA . LYS A 1 82 ? -1.302 -20.413 39.178 1.00 89.88 82 LYS A CA 1
ATOM 615 C C . LYS A 1 82 ? -2.519 -19.618 39.654 1.00 89.88 82 LYS A C 1
ATOM 617 O O . LYS A 1 82 ? -2.386 -18.433 39.960 1.00 89.88 82 LYS A O 1
ATOM 622 N N . ALA A 1 83 ? -3.691 -20.247 39.739 1.00 87.19 83 ALA A N 1
ATOM 623 C CA . ALA A 1 83 ? -4.905 -19.596 40.224 1.00 87.19 83 ALA A CA 1
ATOM 624 C C . ALA A 1 83 ? -4.797 -19.206 41.708 1.00 87.19 83 ALA A C 1
ATOM 626 O O . ALA A 1 83 ? -5.169 -18.090 42.080 1.00 87.19 83 ALA A O 1
ATOM 627 N N . THR A 1 84 ? -4.225 -20.076 42.544 1.00 89.25 84 THR A N 1
ATOM 628 C CA . THR A 1 84 ? -4.005 -19.783 43.970 1.00 89.25 84 THR A CA 1
ATOM 629 C C . THR A 1 84 ? -2.974 -18.675 44.174 1.00 89.25 84 THR A C 1
ATOM 631 O O . THR A 1 84 ? -3.235 -17.752 44.946 1.00 89.25 84 THR A O 1
ATOM 634 N N . ILE A 1 85 ? -1.864 -18.675 43.425 1.00 90.75 85 ILE A N 1
ATOM 635 C CA . ILE A 1 85 ? -0.890 -17.568 43.435 1.00 90.75 85 ILE A CA 1
ATOM 636 C C . ILE A 1 85 ? -1.568 -16.254 43.043 1.00 90.75 85 ILE A C 1
ATOM 638 O O . ILE A 1 85 ? -1.425 -15.260 43.754 1.00 90.75 85 ILE A O 1
ATOM 642 N N . LYS A 1 86 ? -2.372 -16.246 41.972 1.00 90.50 86 LYS A N 1
ATOM 643 C CA . LYS A 1 86 ? -3.117 -15.053 41.548 1.00 90.50 86 LYS A CA 1
ATOM 644 C C . LYS A 1 86 ? -4.052 -14.544 42.655 1.00 90.50 86 LYS A C 1
ATOM 646 O O . LYS A 1 86 ? -4.076 -13.345 42.935 1.00 90.50 86 LYS A O 1
ATOM 651 N N . GLY A 1 87 ? -4.756 -15.446 43.340 1.00 87.81 87 GLY A N 1
ATOM 652 C CA . GLY A 1 87 ? -5.604 -15.113 44.488 1.00 87.81 87 GLY A CA 1
ATOM 653 C C . GLY A 1 87 ? -4.827 -14.491 45.653 1.00 87.81 87 GLY A C 1
ATOM 654 O O . GLY A 1 87 ? -5.252 -13.474 46.203 1.00 87.81 87 GLY A O 1
ATOM 655 N N . TYR A 1 88 ? -3.664 -15.046 46.002 1.00 89.88 88 TYR A N 1
ATOM 656 C CA . TYR A 1 88 ? -2.810 -14.478 47.049 1.00 89.88 88 TYR A CA 1
ATOM 657 C C . TYR A 1 88 ? -2.213 -13.128 46.652 1.00 89.88 88 TYR A C 1
ATOM 659 O O . TYR A 1 88 ? -2.201 -12.217 47.477 1.00 89.88 88 TYR A O 1
ATOM 667 N N . THR A 1 89 ? -1.801 -12.947 45.394 1.00 89.19 89 THR A N 1
ATOM 668 C CA . THR A 1 89 ? -1.302 -11.647 44.917 1.00 89.19 89 THR A CA 1
ATOM 669 C C . THR A 1 89 ? -2.374 -10.561 44.969 1.00 89.19 89 THR A C 1
ATOM 671 O O . THR A 1 89 ? -2.081 -9.455 45.408 1.00 89.19 89 THR A O 1
ATOM 674 N N . ALA A 1 90 ? -3.630 -10.877 44.633 1.00 85.12 90 ALA A N 1
ATOM 675 C CA . ALA A 1 90 ? -4.734 -9.924 44.736 1.00 85.12 90 ALA A CA 1
ATOM 676 C C . ALA A 1 90 ? -4.986 -9.495 46.191 1.00 85.12 90 ALA A C 1
ATOM 678 O O . ALA A 1 90 ? -5.122 -8.305 46.468 1.00 85.12 90 ALA A O 1
ATOM 679 N N . LYS A 1 91 ? -4.970 -10.445 47.139 1.00 87.38 91 LYS A N 1
ATOM 680 C CA . LYS A 1 91 ? -5.080 -10.136 48.576 1.00 87.38 91 LYS A CA 1
ATOM 681 C C . LYS A 1 91 ? -3.928 -9.249 49.051 1.00 87.38 91 LYS A C 1
ATOM 683 O O . LYS A 1 91 ? -4.148 -8.286 49.782 1.00 87.38 91 LYS A O 1
ATOM 688 N N . LEU A 1 92 ? -2.710 -9.533 48.605 1.00 83.62 92 LEU A N 1
ATOM 689 C CA . LEU A 1 92 ? -1.529 -8.756 48.971 1.00 83.62 92 LEU A CA 1
ATOM 690 C C . LEU A 1 92 ? -1.624 -7.311 48.445 1.00 83.62 92 LEU A C 1
ATOM 692 O O . LEU A 1 92 ? -1.354 -6.374 49.190 1.00 83.62 92 LEU A O 1
ATOM 696 N N . GLU A 1 93 ? -2.097 -7.113 47.213 1.00 80.38 93 GLU A N 1
ATOM 697 C CA . GLU A 1 93 ? -2.343 -5.773 46.662 1.00 80.38 93 GLU A CA 1
ATOM 698 C C . GLU A 1 93 ? -3.456 -5.023 47.410 1.00 80.38 93 GLU A C 1
ATOM 700 O O . GLU A 1 93 ? -3.295 -3.840 47.709 1.00 80.38 93 GLU A O 1
ATOM 705 N N . THR A 1 94 ? -4.538 -5.697 47.824 1.00 82.81 94 THR A N 1
ATOM 706 C CA . THR A 1 94 ? -5.564 -5.054 48.670 1.00 82.81 94 THR A CA 1
ATOM 707 C C . THR A 1 94 ? -5.015 -4.622 50.031 1.00 82.81 94 THR A C 1
ATOM 709 O O . THR A 1 94 ? -5.317 -3.523 50.493 1.00 82.81 94 THR A O 1
ATOM 712 N N . ILE A 1 95 ? -4.158 -5.440 50.651 1.00 78.88 95 ILE A N 1
ATOM 713 C CA . ILE A 1 95 ? -3.518 -5.116 51.932 1.00 78.88 95 ILE A CA 1
ATOM 714 C C . ILE A 1 95 ? -2.534 -3.957 51.761 1.00 78.88 95 ILE A C 1
ATOM 716 O O . ILE A 1 95 ? -2.535 -3.036 52.571 1.00 78.88 95 ILE A O 1
ATOM 720 N N . LYS A 1 96 ? -1.736 -3.939 50.688 1.00 78.19 96 LYS A N 1
ATOM 721 C CA . LYS A 1 96 ? -0.846 -2.809 50.374 1.00 78.19 96 LYS A CA 1
ATOM 722 C C . LYS A 1 96 ? -1.616 -1.516 50.132 1.00 78.19 96 LYS A C 1
ATOM 724 O O . LYS A 1 96 ? -1.180 -0.473 50.605 1.00 78.19 96 LYS A O 1
ATOM 729 N N . ALA A 1 97 ? -2.749 -1.569 49.434 1.00 76.62 97 ALA A N 1
ATOM 730 C CA . ALA A 1 97 ? -3.598 -0.400 49.218 1.00 76.62 97 ALA A CA 1
ATOM 731 C C . ALA A 1 97 ? -4.171 0.131 50.543 1.00 76.62 97 ALA A C 1
ATOM 733 O O . ALA A 1 97 ? -4.138 1.335 50.787 1.00 76.62 97 ALA A O 1
ATOM 734 N N . LEU A 1 98 ? -4.623 -0.762 51.430 1.00 75.19 98 LEU A N 1
ATOM 735 C CA . LEU A 1 98 ? -5.069 -0.406 52.781 1.00 75.19 98 LEU A CA 1
ATOM 736 C C . LEU A 1 98 ? -3.937 0.213 53.610 1.00 75.19 98 LEU A C 1
ATOM 738 O O . LEU A 1 98 ? -4.129 1.272 54.198 1.00 75.19 98 LEU A O 1
ATOM 742 N N . ILE A 1 99 ? -2.744 -0.387 53.598 1.00 73.62 99 ILE A N 1
ATOM 743 C CA . ILE A 1 99 ? -1.561 0.149 54.287 1.00 73.62 99 ILE A CA 1
ATOM 744 C C . ILE A 1 99 ? -1.162 1.511 53.708 1.00 73.62 99 ILE A C 1
ATOM 746 O O . ILE A 1 99 ? -0.879 2.425 54.470 1.00 73.62 99 ILE A O 1
ATOM 750 N N . GLY A 1 100 ? -1.187 1.690 52.386 1.00 73.94 100 GLY A N 1
ATOM 751 C CA . GLY A 1 100 ? -0.883 2.970 51.740 1.00 73.94 100 GLY A CA 1
ATOM 752 C C . GLY A 1 100 ? -1.898 4.066 52.075 1.00 73.94 100 GLY A C 1
ATOM 753 O O . GLY A 1 100 ? -1.522 5.221 52.270 1.00 73.94 100 GLY A O 1
ATOM 754 N N . ASN A 1 101 ? -3.177 3.709 52.204 1.00 70.06 101 ASN A N 1
ATOM 755 C CA . ASN A 1 101 ? -4.221 4.629 52.655 1.00 70.06 101 ASN A CA 1
ATOM 756 C C . ASN A 1 101 ? -4.058 4.992 54.138 1.00 70.06 101 ASN A C 1
ATOM 758 O O . ASN A 1 101 ? -4.236 6.153 54.492 1.00 70.06 101 ASN A O 1
ATOM 762 N N . LEU A 1 102 ? -3.652 4.036 54.980 1.00 67.69 102 LEU A N 1
ATOM 763 C CA . LEU A 1 102 ? -3.352 4.269 56.396 1.00 67.69 102 LEU A CA 1
ATOM 764 C C . LEU A 1 102 ? -2.077 5.104 56.592 1.00 67.69 102 LEU A C 1
ATOM 766 O O . LEU A 1 102 ? -2.060 5.993 57.430 1.00 67.69 102 LEU A O 1
ATOM 770 N N . GLN A 1 103 ? -1.032 4.891 55.788 1.00 67.56 103 GLN A N 1
ATOM 771 C CA . GLN A 1 103 ? 0.223 5.657 55.844 1.00 67.56 103 GLN A CA 1
ATOM 772 C C . GLN A 1 103 ? 0.075 7.109 55.371 1.00 67.56 103 GLN A C 1
ATOM 774 O O . GLN A 1 103 ? 0.843 7.975 55.786 1.00 67.56 103 GLN A O 1
ATOM 779 N N . ARG A 1 104 ? -0.907 7.396 54.505 1.00 65.88 104 ARG A N 1
ATOM 780 C CA . ARG A 1 104 ? -1.261 8.768 54.101 1.00 65.88 104 ARG A CA 1
ATOM 781 C C . ARG A 1 104 ? -1.913 9.572 55.225 1.00 65.88 104 ARG A C 1
ATOM 783 O O . ARG A 1 104 ? -1.953 10.796 55.140 1.00 65.88 104 ARG A O 1
ATOM 790 N N . ILE A 1 105 ? -2.396 8.900 56.266 1.00 63.00 105 ILE A N 1
ATOM 791 C CA . ILE A 1 105 ? -2.882 9.513 57.498 1.00 63.00 105 ILE A CA 1
ATOM 792 C C . ILE A 1 105 ? -1.673 9.587 58.437 1.00 63.00 105 ILE A C 1
ATOM 794 O O . ILE A 1 105 ? -1.396 8.681 59.213 1.00 63.00 105 ILE A O 1
ATOM 798 N N . SER A 1 106 ? -0.875 10.641 58.291 1.00 58.47 106 SER A N 1
ATOM 799 C CA . SER A 1 106 ? 0.465 10.752 58.881 1.00 58.47 106 SER A CA 1
ATOM 800 C C . SER A 1 106 ? 0.511 11.281 60.323 1.00 58.47 106 SER A C 1
ATOM 802 O O . SER A 1 106 ? 1.603 11.555 60.817 1.00 58.47 106 SER A O 1
ATOM 804 N N . SER A 1 107 ? -0.623 11.396 61.026 1.00 66.25 107 SER A N 1
ATOM 805 C CA . SER A 1 107 ? -0.631 11.651 62.473 1.00 66.25 107 SER A CA 1
ATOM 806 C C . SER A 1 107 ? -1.316 10.521 63.238 1.00 66.25 107 SER A C 1
ATOM 808 O O . SER A 1 107 ? -2.433 10.102 62.926 1.00 66.25 107 SER A O 1
ATOM 810 N N . GLU A 1 108 ? -0.633 10.032 64.273 1.00 64.56 108 GLU A N 1
ATOM 811 C CA . GLU A 1 108 ? -1.136 9.018 65.208 1.00 64.56 108 GLU A CA 1
ATOM 812 C C . GLU A 1 108 ? -2.447 9.479 65.879 1.00 64.56 108 GLU A C 1
ATOM 814 O O . GLU A 1 108 ? -3.350 8.685 66.134 1.00 64.56 108 GLU A O 1
ATOM 819 N N . GLU A 1 109 ? -2.607 10.795 66.045 1.00 65.81 109 GLU A N 1
ATOM 820 C CA . GLU A 1 109 ? -3.818 11.448 66.549 1.00 65.81 109 GLU A CA 1
ATOM 821 C C . GLU A 1 109 ? -4.997 11.387 65.562 1.00 65.81 109 GLU A C 1
ATOM 823 O O . GLU A 1 109 ? -6.130 11.169 65.988 1.00 65.81 109 GLU A O 1
ATOM 828 N N . ALA A 1 110 ? -4.765 11.525 64.248 1.00 66.12 110 ALA A N 1
ATOM 829 C CA . ALA A 1 110 ? -5.829 11.417 63.243 1.00 66.12 110 ALA A CA 1
ATOM 830 C C . ALA A 1 110 ? -6.303 9.970 63.058 1.00 66.12 110 ALA A C 1
ATOM 832 O O . ALA A 1 110 ? -7.489 9.737 62.824 1.00 66.12 110 ALA A O 1
ATOM 833 N N . LEU A 1 111 ? -5.399 8.994 63.200 1.00 69.50 111 LEU A N 1
ATOM 834 C CA . LEU A 1 111 ? -5.763 7.576 63.224 1.00 69.50 111 LEU A CA 1
ATOM 835 C C . LEU A 1 111 ? -6.608 7.241 64.452 1.00 69.50 111 LEU A C 1
ATOM 837 O O . LEU A 1 111 ? -7.628 6.570 64.316 1.00 69.50 111 LEU A O 1
ATOM 841 N N . LYS A 1 112 ? -6.223 7.748 65.628 1.00 75.00 112 LYS A N 1
ATOM 842 C CA . LYS A 1 112 ? -6.988 7.555 66.862 1.00 75.00 112 LYS A CA 1
ATOM 843 C C . LYS A 1 112 ? -8.377 8.189 66.774 1.00 75.00 112 LYS A C 1
ATOM 845 O O . LYS A 1 112 ? -9.354 7.516 67.061 1.00 75.00 112 LYS A O 1
ATOM 850 N N . TYR A 1 113 ? -8.479 9.414 66.255 1.00 76.62 113 TYR A N 1
ATOM 851 C CA . TYR A 1 113 ? -9.769 10.071 66.023 1.00 76.62 113 TYR A CA 1
ATOM 852 C C . TYR A 1 113 ? -10.655 9.312 65.024 1.00 76.62 113 TYR A C 1
ATOM 854 O O . TYR A 1 113 ? -11.860 9.215 65.222 1.00 76.62 113 TYR A O 1
ATOM 862 N N . MET A 1 114 ? -10.082 8.738 63.959 1.00 72.31 114 MET A N 1
ATOM 863 C CA . MET A 1 114 ? -10.844 7.907 63.018 1.00 72.31 114 MET A CA 1
ATOM 864 C C . MET A 1 114 ? -11.285 6.570 63.617 1.00 72.31 114 MET A C 1
ATOM 866 O O . MET A 1 114 ? -12.373 6.108 63.290 1.00 72.31 114 MET A O 1
ATOM 870 N N . LEU A 1 115 ? -10.469 5.958 64.477 1.00 79.88 115 LEU A N 1
ATOM 871 C CA . LEU A 1 115 ? -10.834 4.751 65.223 1.00 79.88 115 LEU A CA 1
ATOM 872 C C . LEU A 1 115 ? -11.951 5.038 66.228 1.00 79.88 115 LEU A C 1
ATOM 874 O O . LEU A 1 115 ? -12.944 4.321 66.231 1.00 79.88 115 LEU A O 1
ATOM 878 N N . ASP A 1 116 ? -11.839 6.125 66.988 1.00 81.19 116 ASP A N 1
ATOM 879 C CA . ASP A 1 116 ? -12.871 6.557 67.933 1.00 81.19 116 ASP A CA 1
ATOM 880 C C . ASP A 1 116 ? -14.175 6.904 67.191 1.00 81.19 116 ASP A C 1
ATOM 882 O O . ASP A 1 116 ? -15.247 6.443 67.572 1.00 81.19 116 ASP A O 1
ATOM 886 N N . ALA A 1 117 ? -14.098 7.622 66.063 1.00 80.19 117 ALA A N 1
ATOM 887 C CA . ALA A 1 117 ? -15.258 7.911 65.215 1.00 80.19 117 ALA A CA 1
ATOM 888 C C . ALA A 1 117 ? -15.861 6.641 64.586 1.00 80.19 117 ALA A C 1
ATOM 890 O O . ALA A 1 117 ? -17.077 6.551 64.406 1.00 80.19 117 ALA A O 1
ATOM 891 N N . TYR A 1 118 ? -15.034 5.648 64.251 1.00 82.81 118 TYR A N 1
ATOM 892 C CA . TYR A 1 118 ? -15.496 4.352 63.760 1.00 82.81 118 TYR A CA 1
ATOM 893 C C . TYR A 1 118 ? -16.204 3.558 64.863 1.00 82.81 118 TYR A C 1
ATOM 895 O O . TYR A 1 118 ? -17.273 3.005 64.610 1.00 82.81 118 TYR A O 1
ATOM 903 N N . ASP A 1 119 ? -15.669 3.544 66.083 1.00 85.25 119 ASP A N 1
ATOM 904 C CA . ASP A 1 119 ? -16.294 2.902 67.241 1.00 85.25 119 ASP A CA 1
ATOM 905 C C . ASP A 1 119 ? -17.589 3.619 67.652 1.00 85.25 119 ASP A C 1
ATOM 907 O O . ASP A 1 119 ? -18.594 2.965 67.946 1.00 85.25 119 ASP A O 1
ATOM 911 N N . GLU A 1 120 ? -17.637 4.949 67.579 1.00 87.62 120 GLU A N 1
ATOM 912 C CA . GLU A 1 120 ? -18.865 5.735 67.740 1.00 87.62 120 GLU A CA 1
ATOM 913 C C . GLU A 1 120 ? -19.890 5.420 66.642 1.00 87.62 120 GLU A C 1
ATOM 915 O O . GLU A 1 120 ? -21.057 5.165 66.942 1.00 87.62 120 GLU A O 1
ATOM 920 N N . MET A 1 121 ? -19.484 5.344 65.370 1.00 80.56 121 MET A N 1
ATOM 921 C CA . MET A 1 121 ? -20.384 4.927 64.285 1.00 80.56 121 MET A CA 1
ATOM 922 C C . MET A 1 121 ? -20.865 3.487 64.466 1.00 80.56 121 MET A C 1
ATOM 924 O O . MET A 1 121 ? -22.032 3.192 64.205 1.00 80.56 121 MET A O 1
ATOM 928 N N . HIS A 1 122 ? -20.001 2.582 64.915 1.00 83.50 122 HIS A N 1
ATOM 929 C CA . HIS A 1 122 ? -20.330 1.178 65.128 1.00 83.50 122 HIS A CA 1
ATOM 930 C C . HIS A 1 122 ? -21.280 0.998 66.321 1.00 83.50 122 HIS A C 1
ATOM 932 O O . HIS A 1 122 ? -22.270 0.268 66.234 1.00 83.50 122 HIS A O 1
ATOM 938 N N . THR A 1 123 ? -21.052 1.713 67.422 1.00 87.44 123 THR A N 1
ATOM 939 C CA . THR A 1 123 ? -21.966 1.734 68.572 1.00 87.44 123 THR A CA 1
ATOM 940 C C . THR A 1 123 ? -23.294 2.398 68.215 1.00 87.44 123 THR A C 1
ATOM 942 O O . THR A 1 123 ? -24.337 1.824 68.521 1.00 87.44 123 THR A O 1
ATOM 945 N N . ALA A 1 124 ? -23.297 3.515 67.480 1.00 83.50 124 ALA A N 1
ATOM 946 C CA . ALA A 1 124 ? -24.508 4.149 66.950 1.00 83.50 124 ALA A CA 1
ATOM 947 C C . ALA A 1 124 ? -25.279 3.231 65.983 1.00 83.50 124 ALA A C 1
ATOM 949 O O . ALA A 1 124 ? -26.509 3.180 65.995 1.00 83.50 124 ALA A O 1
ATOM 950 N N . ARG A 1 125 ? -24.572 2.448 65.161 1.00 86.19 125 ARG A N 1
ATOM 951 C CA . ARG A 1 125 ? -25.166 1.427 64.286 1.00 86.19 125 ARG A CA 1
ATOM 952 C C . ARG A 1 125 ? -25.847 0.336 65.108 1.00 86.19 125 ARG A C 1
ATOM 954 O O . ARG A 1 125 ? -26.968 -0.040 64.777 1.00 86.19 125 ARG A O 1
ATOM 961 N N . ASN A 1 126 ? -25.200 -0.138 66.172 1.00 83.38 126 ASN A N 1
ATOM 962 C CA . ASN A 1 126 ? -25.716 -1.194 67.045 1.00 83.38 126 ASN A CA 1
ATOM 963 C C . ASN A 1 126 ? -26.877 -0.723 67.937 1.00 83.38 126 ASN A C 1
ATOM 965 O O . ASN A 1 126 ? -27.830 -1.464 68.193 1.00 83.38 126 ASN A O 1
ATOM 969 N N . THR A 1 127 ? -26.853 0.531 68.388 1.00 84.00 127 THR A N 1
ATOM 970 C CA . THR A 1 127 ? -27.994 1.139 69.084 1.00 84.00 127 THR A CA 1
ATOM 971 C C . THR A 1 127 ? -29.155 1.361 68.123 1.00 84.00 127 THR A C 1
ATOM 973 O O . THR A 1 127 ? -30.284 1.031 68.465 1.00 84.00 127 THR A O 1
ATOM 976 N N . ALA A 1 128 ? -28.905 1.805 66.889 1.00 80.31 128 ALA A N 1
ATOM 977 C CA . ALA A 1 128 ? -29.943 1.924 65.870 1.00 80.31 128 ALA A CA 1
ATOM 978 C C . ALA A 1 128 ? -30.552 0.563 65.496 1.00 80.31 128 ALA A C 1
ATOM 980 O O . ALA A 1 128 ? -31.770 0.466 65.388 1.00 80.31 128 ALA A O 1
ATOM 981 N N . THR A 1 129 ? -29.759 -0.501 65.329 1.00 80.88 129 THR A N 1
ATOM 982 C CA . THR A 1 129 ? -30.288 -1.849 65.045 1.00 80.88 129 THR A CA 1
ATOM 983 C C . THR A 1 129 ? -31.053 -2.433 66.226 1.00 80.88 129 THR A C 1
ATOM 985 O O . THR A 1 129 ? -32.118 -3.006 66.013 1.00 80.88 129 THR A O 1
ATOM 988 N N . SER A 1 130 ? -30.581 -2.252 67.462 1.00 79.00 130 SER A N 1
ATOM 989 C CA . SER A 1 130 ? -31.314 -2.699 68.657 1.00 79.00 130 SER A CA 1
ATOM 990 C C . SER A 1 130 ? -32.593 -1.894 68.903 1.00 79.00 130 SER A C 1
ATOM 992 O O . SER A 1 130 ? -33.617 -2.481 69.243 1.00 79.00 130 SER A O 1
ATOM 994 N N . LEU A 1 131 ? -32.591 -0.579 68.660 1.00 77.69 131 LEU A N 1
ATOM 995 C CA . LEU A 1 131 ? -33.804 0.243 68.669 1.00 77.69 131 LEU A CA 1
ATOM 996 C C . LEU A 1 131 ? -34.776 -0.206 67.581 1.00 77.69 131 LEU A C 1
ATOM 998 O O . LEU A 1 131 ? -35.958 -0.336 67.862 1.00 77.69 131 LEU A O 1
ATOM 1002 N N . ARG A 1 132 ? -34.292 -0.517 66.374 1.00 72.44 132 ARG A N 1
ATOM 1003 C CA . ARG A 1 132 ? -35.113 -1.028 65.262 1.00 72.44 132 ARG A CA 1
ATOM 1004 C C . ARG A 1 132 ? -35.697 -2.414 65.561 1.00 72.44 132 ARG A C 1
ATOM 1006 O O . ARG A 1 132 ? -36.839 -2.667 65.201 1.00 72.44 132 ARG A O 1
ATOM 1013 N N . ALA A 1 133 ? -34.954 -3.275 66.258 1.00 70.25 133 ALA A N 1
ATOM 1014 C CA . ALA A 1 133 ? -35.438 -4.572 66.734 1.00 70.25 133 ALA A CA 1
ATOM 1015 C C . ALA A 1 133 ? -36.518 -4.416 67.818 1.00 70.25 133 ALA A C 1
ATOM 1017 O O . ALA A 1 133 ? -37.588 -4.998 67.699 1.00 70.25 133 ALA A O 1
ATOM 1018 N N . ARG A 1 134 ? -36.293 -3.546 68.811 1.00 69.88 134 ARG A N 1
ATOM 1019 C CA . ARG A 1 134 ? -37.293 -3.227 69.846 1.00 69.88 134 ARG A CA 1
ATOM 1020 C C . ARG A 1 134 ? -38.540 -2.567 69.266 1.00 69.88 134 ARG A C 1
ATOM 1022 O O . ARG A 1 134 ? -39.632 -2.825 69.751 1.00 69.88 134 ARG A O 1
ATOM 1029 N N . LEU A 1 135 ? -38.377 -1.738 68.232 1.00 65.44 135 LEU A N 1
ATOM 1030 C CA . LEU A 1 135 ? -39.491 -1.122 67.522 1.00 65.44 135 LEU A CA 1
ATOM 1031 C C . LEU A 1 135 ? -40.283 -2.168 66.737 1.00 65.44 135 LEU A C 1
ATOM 1033 O O . LEU A 1 135 ? -41.496 -2.073 66.733 1.00 65.44 135 LEU A O 1
ATOM 1037 N N . ASN A 1 136 ? -39.629 -3.170 66.136 1.00 63.28 136 ASN A N 1
ATOM 1038 C CA . ASN A 1 136 ? -40.294 -4.316 65.503 1.00 63.28 136 ASN A CA 1
ATOM 1039 C C . ASN A 1 136 ? -41.060 -5.188 66.513 1.00 63.28 136 ASN A C 1
ATOM 1041 O O . ASN A 1 136 ? -42.151 -5.645 66.187 1.00 63.28 136 ASN A O 1
ATOM 1045 N N . ASP A 1 137 ? -40.534 -5.377 67.727 1.00 64.75 137 ASP A N 1
ATOM 1046 C CA . ASP A 1 137 ? -41.227 -6.104 68.805 1.00 64.75 137 ASP A CA 1
ATOM 1047 C C . ASP A 1 137 ? -42.440 -5.328 69.361 1.00 64.75 137 ASP A C 1
ATOM 1049 O O . ASP A 1 137 ? -43.353 -5.925 69.930 1.00 64.75 137 ASP A O 1
ATOM 1053 N N . SER A 1 138 ? -42.470 -4.000 69.187 1.00 61.25 138 SER A N 1
ATOM 1054 C CA . SER A 1 138 ? -43.564 -3.111 69.603 1.00 61.25 138 SER A CA 1
ATOM 1055 C C . SER A 1 138 ? -44.363 -2.509 68.437 1.00 61.25 138 SER A C 1
ATOM 1057 O O . SER A 1 138 ? -45.134 -1.574 68.657 1.00 61.25 138 SER A O 1
ATOM 1059 N N . ALA A 1 139 ? -44.131 -2.950 67.197 1.00 52.84 139 ALA A N 1
ATOM 1060 C CA . ALA A 1 139 ? -44.642 -2.270 66.010 1.00 52.84 139 ALA A CA 1
ATOM 1061 C C . ALA A 1 139 ? -46.103 -2.624 65.737 1.00 52.84 139 ALA A C 1
ATOM 1063 O O . ALA A 1 139 ? -46.495 -3.789 65.718 1.00 52.84 139 ALA A O 1
ATOM 1064 N N . ASP A 1 140 ? -46.874 -1.591 65.410 1.00 65.62 140 ASP A N 1
ATOM 1065 C CA . ASP A 1 140 ? -48.165 -1.721 64.752 1.00 65.62 140 ASP A CA 1
ATOM 1066 C C . ASP A 1 140 ? -47.991 -2.462 63.409 1.00 65.62 140 ASP A C 1
ATOM 1068 O O . ASP A 1 140 ? -47.042 -2.196 62.658 1.00 65.62 140 ASP A O 1
ATOM 1072 N N . VAL A 1 141 ? -48.891 -3.399 63.093 1.00 70.06 141 VAL A N 1
ATOM 1073 C CA . VAL A 1 141 ? -48.802 -4.295 61.914 1.00 70.06 141 VAL A CA 1
ATOM 1074 C C . VAL A 1 141 ? -48.648 -3.496 60.613 1.00 70.06 141 VAL A C 1
ATOM 1076 O O . VAL A 1 141 ? -47.994 -3.925 59.656 1.00 70.06 141 VAL A O 1
ATOM 1079 N N . GLU A 1 142 ? -49.217 -2.295 60.594 1.00 72.44 142 GLU A N 1
ATOM 1080 C CA . GLU A 1 142 ? -49.189 -1.373 59.468 1.00 72.44 142 GLU A CA 1
ATOM 1081 C C . GLU A 1 142 ? -47.796 -0.774 59.206 1.00 72.44 142 GLU A C 1
ATOM 1083 O O . GLU A 1 142 ? -47.403 -0.643 58.047 1.00 72.44 142 GLU A O 1
ATOM 1088 N N . TYR A 1 143 ? -46.989 -0.516 60.241 1.00 75.31 143 TYR A N 1
ATOM 1089 C CA . TYR A 1 143 ? -45.627 0.017 60.091 1.00 75.31 143 TYR A CA 1
ATOM 1090 C C . TYR A 1 143 ? -44.662 -1.016 59.486 1.00 75.31 143 TYR A C 1
ATOM 1092 O O . TYR A 1 143 ? -43.867 -0.694 58.599 1.00 75.31 143 TYR A O 1
ATOM 1100 N N . VAL A 1 144 ? -44.766 -2.281 59.909 1.00 78.19 144 VAL A N 1
ATOM 1101 C CA . VAL A 1 144 ? -43.985 -3.392 59.331 1.00 78.19 144 VAL A CA 1
ATOM 1102 C C . VAL A 1 144 ? -44.361 -3.601 57.865 1.00 78.19 144 VAL A C 1
ATOM 1104 O O . VAL A 1 144 ? -43.487 -3.746 57.008 1.00 78.19 144 VAL A O 1
ATOM 1107 N N . ARG A 1 145 ? -45.661 -3.549 57.546 1.00 80.25 145 ARG A N 1
ATOM 1108 C CA . ARG A 1 145 ? -46.141 -3.635 56.163 1.00 80.25 145 ARG A CA 1
ATOM 1109 C C . ARG A 1 145 ? -45.620 -2.476 55.310 1.00 80.25 145 ARG A C 1
ATOM 1111 O O . ARG A 1 145 ? -45.183 -2.722 54.189 1.00 80.25 145 ARG A O 1
ATOM 1118 N N . LEU A 1 146 ? -45.627 -1.245 55.827 1.00 83.69 146 LEU A N 1
ATOM 1119 C CA . LEU A 1 146 ? -45.121 -0.075 55.105 1.00 83.69 146 LEU A CA 1
ATOM 1120 C C . LEU A 1 146 ? -43.620 -0.202 54.807 1.00 83.69 146 LEU A C 1
ATOM 1122 O O . LEU A 1 146 ? -43.205 0.026 53.676 1.00 83.69 146 LEU A O 1
ATOM 1126 N N . ASN A 1 147 ? -42.818 -0.642 55.781 1.00 83.19 147 ASN A N 1
ATOM 1127 C CA . ASN A 1 147 ? -41.382 -0.871 55.587 1.00 83.19 147 ASN A CA 1
ATOM 1128 C C . ASN A 1 147 ? -41.090 -1.961 54.548 1.00 83.19 147 ASN A C 1
ATOM 1130 O O . ASN A 1 147 ? -40.168 -1.806 53.752 1.00 83.19 147 ASN A O 1
ATOM 1134 N N . ASN A 1 148 ? -41.884 -3.034 54.510 1.00 85.31 148 ASN A N 1
ATOM 1135 C CA . ASN A 1 148 ? -41.742 -4.072 53.486 1.00 85.31 148 ASN A CA 1
ATOM 1136 C C . ASN A 1 148 ? -42.078 -3.541 52.085 1.00 85.31 148 ASN A C 1
ATOM 1138 O O . ASN A 1 148 ? -41.384 -3.865 51.126 1.00 85.31 148 ASN A O 1
ATOM 1142 N N . VAL A 1 149 ? -43.105 -2.692 51.963 1.00 89.25 149 VAL A N 1
ATOM 1143 C CA . VAL A 1 149 ? -43.449 -2.033 50.691 1.00 89.25 149 VAL A CA 1
ATOM 1144 C C . VAL A 1 149 ? -42.349 -1.063 50.260 1.00 89.25 149 VAL A C 1
ATOM 1146 O O . VAL A 1 149 ? -41.990 -1.044 49.087 1.00 89.25 149 VAL A O 1
ATOM 1149 N N . VAL A 1 150 ? -41.779 -0.292 51.190 1.00 89.25 150 VAL A N 1
ATOM 1150 C CA . VAL A 1 150 ? -40.641 0.596 50.904 1.00 89.25 150 VAL A CA 1
ATOM 1151 C C . VAL A 1 150 ? -39.432 -0.211 50.432 1.00 89.25 150 VAL A C 1
ATOM 1153 O O . VAL A 1 150 ? -38.861 0.129 49.404 1.00 89.25 150 VAL A O 1
ATOM 1156 N N . ALA A 1 151 ? -39.091 -1.312 51.106 1.00 88.06 151 ALA A N 1
ATOM 1157 C CA . ALA A 1 151 ? -37.978 -2.173 50.708 1.00 88.06 151 ALA A CA 1
ATOM 1158 C C . ALA A 1 151 ? -38.184 -2.799 49.315 1.00 88.06 151 ALA A C 1
ATOM 1160 O O . ALA A 1 151 ? -37.251 -2.848 48.517 1.00 88.06 151 ALA A O 1
ATOM 1161 N N . GLU A 1 152 ? -39.405 -3.238 48.996 1.00 91.06 152 GLU A N 1
ATOM 1162 C CA . GLU A 1 152 ? -39.752 -3.775 47.673 1.00 91.06 152 GLU A CA 1
ATOM 1163 C C . GLU A 1 152 ? -39.644 -2.697 46.582 1.00 91.06 152 GLU A C 1
ATOM 1165 O O . GLU A 1 152 ? -39.057 -2.930 45.524 1.00 91.06 152 GLU A O 1
ATOM 1170 N N . LEU A 1 153 ? -40.148 -1.487 46.852 1.00 91.25 153 LEU A N 1
ATOM 1171 C CA . LEU A 1 153 ? -40.028 -0.349 45.939 1.00 91.25 153 LEU A CA 1
ATOM 1172 C C . LEU A 1 153 ? -38.566 0.075 45.747 1.00 91.25 153 LEU A C 1
ATOM 1174 O O . LEU A 1 153 ? -38.164 0.338 44.617 1.00 91.25 153 LEU A O 1
ATOM 1178 N N . GLU A 1 154 ? -37.749 0.088 46.802 1.00 93.25 154 GLU A N 1
ATOM 1179 C CA . GLU A 1 154 ? -36.305 0.345 46.710 1.00 93.25 154 GLU A CA 1
ATOM 1180 C C . GLU A 1 154 ? -35.609 -0.692 45.819 1.00 93.25 154 GLU A C 1
ATOM 1182 O O . GLU A 1 154 ? -34.778 -0.342 44.977 1.00 93.25 154 GLU A O 1
ATOM 1187 N N . LEU A 1 155 ? -35.979 -1.968 45.942 1.00 93.56 155 LEU A N 1
ATOM 1188 C CA . LEU A 1 155 ? -35.4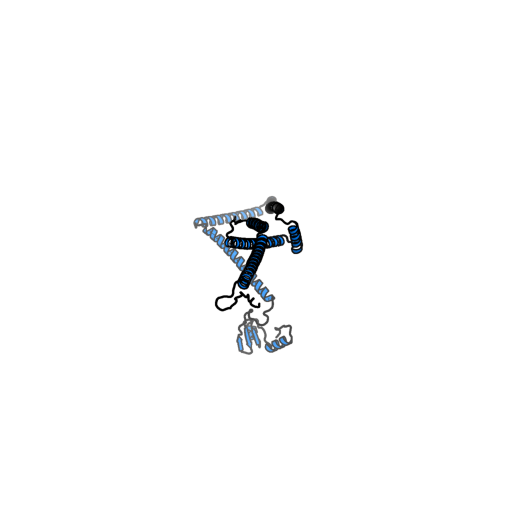58 -3.048 45.103 1.00 93.56 155 LEU A CA 1
ATOM 1189 C C . LEU A 1 155 ? -35.835 -2.847 43.628 1.00 93.56 155 LEU A C 1
ATOM 1191 O O . LEU A 1 155 ? -34.987 -2.987 42.740 1.00 93.56 155 LEU A O 1
ATOM 1195 N N . GLN A 1 156 ? -37.083 -2.460 43.360 1.00 94.00 156 GLN A N 1
ATOM 1196 C CA . GLN A 1 156 ? -37.566 -2.163 42.010 1.00 94.00 156 GLN A CA 1
ATOM 1197 C C . GLN A 1 156 ? -36.894 -0.924 41.412 1.00 94.00 156 GLN A C 1
ATOM 1199 O O . GLN A 1 156 ? -36.472 -0.965 40.255 1.00 94.00 156 GLN A O 1
ATOM 1204 N N . VAL A 1 157 ? -36.722 0.145 42.193 1.00 94.31 157 VAL A N 1
ATOM 1205 C CA . VAL A 1 157 ? -36.004 1.359 41.776 1.00 94.31 157 VAL A CA 1
ATOM 1206 C C . VAL A 1 157 ? -34.552 1.033 41.449 1.00 94.31 157 VAL A C 1
ATOM 1208 O O . VAL A 1 157 ? -34.065 1.437 40.394 1.00 94.31 157 VAL A O 1
ATOM 1211 N N . ASN A 1 158 ? -33.869 0.247 42.282 1.00 93.94 158 ASN A N 1
ATOM 1212 C CA . ASN A 1 158 ? -32.489 -0.165 42.024 1.00 93.94 158 ASN A CA 1
ATOM 1213 C C . ASN A 1 158 ? -32.371 -1.004 40.744 1.00 93.94 158 ASN A C 1
ATOM 1215 O O . ASN A 1 158 ? -31.452 -0.796 39.950 1.00 93.94 158 ASN A O 1
ATOM 1219 N N . LYS A 1 159 ? -33.326 -1.911 40.503 1.00 95.12 159 LYS A N 1
ATOM 1220 C CA . LYS A 1 159 ? -33.379 -2.724 39.281 1.00 95.12 159 LYS A CA 1
ATOM 1221 C C . LYS A 1 159 ? -33.650 -1.887 38.029 1.00 95.12 159 LYS A C 1
ATOM 1223 O O . LYS A 1 159 ? -33.006 -2.094 37.007 1.00 95.12 159 LYS A O 1
ATOM 1228 N N . LEU A 1 160 ? -34.586 -0.944 38.088 1.00 94.19 160 LEU A N 1
ATOM 1229 C CA . LEU A 1 160 ? -34.863 -0.043 36.967 1.00 94.19 160 LEU A CA 1
ATOM 1230 C C . LEU A 1 160 ? -33.674 0.882 36.701 1.00 94.19 160 LEU A C 1
ATOM 1232 O O . LEU A 1 160 ? -33.299 1.087 35.552 1.00 94.19 160 LEU A O 1
ATOM 1236 N N . THR A 1 161 ? -33.028 1.380 37.755 1.00 95.62 161 THR A N 1
ATOM 1237 C CA . THR A 1 161 ? -31.843 2.239 37.637 1.00 95.62 161 THR A CA 1
ATOM 1238 C C . THR A 1 161 ? -30.681 1.495 36.983 1.00 95.62 161 THR A C 1
ATOM 1240 O O . THR A 1 161 ? -30.022 2.042 36.099 1.00 95.62 161 THR A O 1
ATOM 1243 N N . SER A 1 162 ? -30.438 0.232 37.352 1.00 93.38 162 SER A N 1
ATOM 1244 C CA . SER A 1 162 ? -29.389 -0.568 36.712 1.00 93.38 162 SER A CA 1
ATOM 1245 C C . SER A 1 162 ? -29.684 -0.832 35.233 1.00 93.38 162 SER A C 1
ATOM 1247 O O . SER A 1 162 ? -28.782 -0.686 34.408 1.00 93.38 162 SER A O 1
ATOM 1249 N N . GLN A 1 163 ? -30.941 -1.119 34.879 1.00 95.75 163 GLN A N 1
ATOM 1250 C CA . GLN A 1 163 ? -31.367 -1.283 33.485 1.00 95.75 163 GLN A CA 1
ATOM 1251 C C . GLN A 1 163 ? -31.210 0.007 32.672 1.00 95.75 163 GLN A C 1
ATOM 1253 O O . GLN A 1 163 ? -30.678 -0.029 31.564 1.00 95.75 163 GLN A O 1
ATOM 1258 N N . VAL A 1 164 ? -31.612 1.157 33.223 1.00 95.69 164 VAL A N 1
ATOM 1259 C CA . VAL A 1 164 ? -31.445 2.466 32.569 1.00 95.69 164 VAL A CA 1
ATOM 1260 C C . VAL A 1 164 ? -29.967 2.765 32.320 1.00 95.69 164 VAL A C 1
ATOM 1262 O O . VAL A 1 164 ? -29.609 3.166 31.213 1.00 95.69 164 VAL A O 1
ATOM 1265 N N . ASN A 1 165 ? -29.099 2.514 33.303 1.00 94.56 165 ASN A N 1
ATOM 1266 C CA . ASN A 1 165 ? -27.656 2.708 33.150 1.00 94.56 165 ASN A CA 1
ATOM 1267 C C . ASN A 1 165 ? -27.071 1.799 32.059 1.00 94.56 165 ASN A C 1
ATOM 1269 O O . ASN A 1 165 ? -26.268 2.245 31.240 1.00 94.56 165 ASN A O 1
ATOM 1273 N N . GLU A 1 166 ? -27.489 0.533 32.005 1.00 95.31 166 GLU A N 1
ATOM 1274 C CA . GLU A 1 166 ? -27.063 -0.397 30.957 1.00 95.31 166 GLU A CA 1
ATOM 1275 C C . GLU A 1 166 ? -27.499 0.083 29.565 1.00 95.31 166 GLU A C 1
ATOM 1277 O O . GLU A 1 166 ? -26.706 0.086 28.618 1.00 95.31 166 GLU A O 1
ATOM 1282 N N . TRP A 1 167 ? -28.742 0.548 29.437 1.00 94.94 167 TRP A N 1
ATOM 1283 C CA . TRP A 1 167 ? -29.273 1.057 28.175 1.00 94.94 167 TRP A CA 1
ATOM 1284 C C . TRP A 1 167 ? -28.553 2.331 27.735 1.00 94.94 167 TRP A C 1
ATOM 1286 O O . TRP A 1 167 ? -28.207 2.448 26.562 1.00 94.94 167 TRP A O 1
ATOM 1296 N N . GLN A 1 168 ? -28.242 3.245 28.657 1.00 94.75 168 GLN A N 1
ATOM 1297 C CA . GLN A 1 168 ? -27.443 4.439 28.363 1.00 94.75 168 GLN A CA 1
ATOM 1298 C C . GLN A 1 168 ? -26.041 4.085 27.852 1.00 94.75 168 GLN A C 1
ATOM 1300 O O . GLN A 1 168 ? -25.589 4.657 26.859 1.00 94.75 168 GLN A O 1
ATOM 1305 N N . ILE A 1 169 ? -25.369 3.106 28.467 1.00 95.56 169 ILE A N 1
ATOM 1306 C CA . ILE A 1 169 ? -24.060 2.624 27.996 1.00 95.56 169 ILE A CA 1
ATOM 1307 C C . ILE A 1 169 ? -24.178 2.041 26.582 1.00 95.56 169 ILE A C 1
ATOM 1309 O O . ILE A 1 169 ? -23.331 2.307 25.726 1.00 95.56 169 ILE A O 1
ATOM 1313 N N . ASN A 1 170 ? -25.223 1.255 26.317 1.00 95.88 170 ASN A N 1
ATOM 1314 C CA . ASN A 1 170 ? -25.438 0.637 25.009 1.00 95.88 170 ASN A CA 1
ATOM 1315 C C . ASN A 1 170 ? -25.770 1.665 23.921 1.00 95.88 170 ASN A C 1
ATOM 1317 O O . ASN A 1 170 ? -25.228 1.560 22.820 1.00 95.88 170 ASN A O 1
ATOM 1321 N N . ILE A 1 171 ? -26.583 2.679 24.231 1.00 95.94 171 ILE A N 1
ATOM 1322 C CA . ILE A 1 171 ? -26.862 3.806 23.329 1.00 95.94 171 ILE A CA 1
ATOM 1323 C C . ILE A 1 171 ? -25.565 4.551 23.017 1.00 95.94 171 ILE A C 1
ATOM 1325 O O . ILE A 1 171 ? -25.232 4.703 21.846 1.00 95.94 171 ILE A O 1
ATOM 1329 N N . GLY A 1 172 ? -24.772 4.913 24.032 1.00 95.69 172 GLY A N 1
ATOM 1330 C CA . GLY A 1 172 ? -23.493 5.597 23.818 1.00 95.69 172 GLY A CA 1
ATOM 1331 C C . GLY A 1 172 ? -22.527 4.789 22.942 1.00 95.69 172 GLY A C 1
ATOM 1332 O O . GLY A 1 172 ? -21.902 5.330 22.032 1.00 95.69 172 GLY A O 1
ATOM 1333 N N . ARG A 1 173 ? -22.453 3.465 23.139 1.00 96.25 173 ARG A N 1
ATOM 1334 C CA . ARG A 1 173 ? -21.666 2.568 22.270 1.00 96.25 173 ARG A CA 1
ATOM 1335 C C . ARG A 1 173 ? -22.196 2.523 20.837 1.00 96.25 173 ARG A C 1
ATOM 1337 O O . ARG A 1 173 ? -21.396 2.437 19.907 1.00 96.25 173 ARG A O 1
ATOM 1344 N N . ALA A 1 174 ? -23.513 2.525 20.649 1.00 95.62 174 ALA A N 1
ATOM 1345 C CA . ALA A 1 174 ? -24.129 2.511 19.326 1.00 95.62 174 ALA A CA 1
ATOM 1346 C C . ALA A 1 174 ? -23.917 3.840 18.586 1.00 95.62 174 ALA A C 1
ATOM 1348 O O . ALA A 1 174 ? -23.551 3.825 17.414 1.00 95.62 174 ALA A O 1
ATOM 1349 N N . GLU A 1 175 ? -24.068 4.973 19.273 1.00 96.88 175 GLU A N 1
ATOM 1350 C CA . GLU A 1 175 ? -23.789 6.306 18.729 1.00 96.88 175 GLU A CA 1
ATOM 1351 C C . GLU A 1 175 ? -22.321 6.461 18.331 1.00 96.88 175 GLU A C 1
ATOM 1353 O O . GLU A 1 175 ? -22.024 6.963 17.247 1.00 96.88 175 GLU A O 1
ATOM 1358 N N . GLU A 1 176 ? -21.400 5.986 19.170 1.00 96.31 176 GLU A N 1
ATOM 1359 C CA . GLU A 1 176 ? -19.969 6.012 18.869 1.00 96.31 176 GLU A CA 1
ATOM 1360 C C . GLU A 1 176 ? -19.639 5.143 17.648 1.00 96.31 176 GLU A C 1
ATOM 1362 O O . GLU A 1 176 ? -18.958 5.597 16.729 1.00 96.31 176 GLU A O 1
ATOM 1367 N N . LYS A 1 177 ? -20.199 3.928 17.563 1.00 96.50 177 LYS A N 1
ATOM 1368 C CA . LYS A 1 177 ? -20.066 3.079 16.366 1.00 96.50 177 LYS A CA 1
ATOM 1369 C C . LYS A 1 177 ? -20.630 3.754 15.119 1.00 96.50 177 LYS A C 1
ATOM 1371 O O . LYS A 1 177 ? -20.001 3.699 14.068 1.00 96.50 177 LYS A O 1
ATOM 1376 N N . LEU A 1 178 ? -21.785 4.408 15.222 1.00 96.88 178 LEU A N 1
ATOM 1377 C CA . LEU A 1 178 ? -22.402 5.114 14.101 1.00 96.88 178 LEU A CA 1
ATOM 1378 C C . LEU A 1 178 ? -21.520 6.274 13.625 1.00 96.88 178 LEU A C 1
ATOM 1380 O O . LEU A 1 178 ? -21.303 6.419 12.422 1.00 96.88 178 LEU A O 1
ATOM 1384 N N . LYS A 1 179 ? -20.952 7.061 14.548 1.00 97.25 179 LYS A N 1
ATOM 1385 C CA . LYS A 1 179 ? -19.975 8.112 14.217 1.00 97.25 179 LYS A CA 1
ATOM 1386 C C . LYS A 1 179 ? -18.743 7.535 13.526 1.00 97.25 179 LYS A C 1
ATOM 1388 O O . LYS A 1 179 ? -18.334 8.055 12.491 1.00 97.25 179 LYS A O 1
ATOM 1393 N N . GLN A 1 180 ? -18.187 6.443 14.048 1.00 96.75 180 GLN A N 1
ATOM 1394 C CA . GLN A 1 180 ? -17.036 5.769 13.445 1.00 96.75 180 GLN A CA 1
ATOM 1395 C C . GLN A 1 180 ? -17.344 5.268 12.031 1.00 96.75 180 GLN A C 1
ATOM 1397 O O . GLN A 1 180 ? -16.571 5.538 11.114 1.00 96.75 180 GLN A O 1
ATOM 1402 N N . CYS A 1 181 ? -18.486 4.610 11.822 1.00 95.94 181 CYS A N 1
ATOM 1403 C CA . CYS A 1 181 ? -18.911 4.162 10.497 1.00 95.94 181 CYS A CA 1
ATOM 1404 C C . CYS A 1 181 ? -19.115 5.338 9.532 1.00 95.94 181 CYS A C 1
ATOM 1406 O O . CYS A 1 181 ? -18.659 5.273 8.394 1.00 95.94 181 CYS A O 1
ATOM 1408 N N . ASN A 1 182 ? -19.733 6.436 9.976 1.00 96.81 182 ASN A N 1
ATOM 1409 C CA . ASN A 1 182 ? -19.905 7.629 9.143 1.00 96.81 182 ASN A CA 1
ATOM 1410 C C . ASN A 1 182 ? -18.564 8.248 8.738 1.00 96.81 182 ASN A C 1
ATOM 1412 O O . ASN A 1 182 ? -18.384 8.603 7.573 1.00 96.81 182 ASN A O 1
ATOM 1416 N N . ASN A 1 183 ? -17.610 8.326 9.667 1.00 96.69 183 ASN A N 1
ATOM 1417 C CA . ASN A 1 183 ? -16.263 8.806 9.371 1.00 96.69 183 ASN A CA 1
ATOM 1418 C C . ASN A 1 183 ? -15.555 7.883 8.370 1.00 96.69 183 ASN A C 1
ATOM 1420 O O . ASN A 1 183 ? -15.000 8.366 7.388 1.00 96.69 183 ASN A O 1
ATOM 1424 N N . GLN A 1 184 ? -15.647 6.562 8.548 1.00 96.00 184 GLN A N 1
ATOM 1425 C CA . GLN A 1 184 ? -15.082 5.589 7.606 1.00 96.00 184 GLN A CA 1
ATOM 1426 C C . GLN A 1 184 ? -15.695 5.711 6.205 1.00 96.00 184 GLN A C 1
ATOM 1428 O O . GLN A 1 184 ? -14.972 5.648 5.212 1.00 96.00 184 GLN A O 1
ATOM 1433 N N . VAL A 1 185 ? -17.010 5.926 6.105 1.00 96.38 185 VAL A N 1
ATOM 1434 C CA . VAL A 1 185 ? -17.689 6.158 4.821 1.00 96.38 185 VAL A CA 1
ATOM 1435 C C . VAL A 1 185 ? -17.218 7.463 4.183 1.00 96.38 185 VAL A C 1
ATOM 1437 O O . VAL A 1 185 ? -16.952 7.487 2.981 1.00 96.38 185 VAL A O 1
ATOM 1440 N N . ALA A 1 186 ? -17.082 8.541 4.958 1.00 95.94 186 ALA A N 1
ATOM 1441 C CA . ALA A 1 186 ? -16.577 9.817 4.458 1.00 95.94 186 ALA A CA 1
ATOM 1442 C C . ALA A 1 186 ? -15.127 9.699 3.957 1.00 95.94 186 ALA A C 1
ATOM 1444 O O . ALA A 1 186 ? -14.811 10.151 2.858 1.00 95.94 186 ALA A O 1
ATOM 1445 N N . GLU A 1 187 ? -14.257 9.025 4.710 1.00 95.94 187 GLU A N 1
ATOM 1446 C CA . GLU A 1 187 ? -12.881 8.743 4.297 1.00 95.94 187 GLU A CA 1
ATOM 1447 C C . GLU A 1 187 ? -12.819 7.880 3.033 1.00 95.94 187 GLU A C 1
ATOM 1449 O O . GLU A 1 187 ? -12.037 8.171 2.127 1.00 95.94 187 GLU A O 1
ATOM 1454 N N . ALA A 1 188 ? -13.643 6.833 2.947 1.00 94.12 188 ALA A N 1
ATOM 1455 C CA . ALA A 1 188 ? -13.709 5.969 1.773 1.00 94.12 188 ALA A CA 1
ATOM 1456 C C . ALA A 1 188 ? -14.171 6.737 0.527 1.00 94.12 188 ALA A C 1
ATOM 1458 O O . ALA A 1 188 ? -13.577 6.570 -0.538 1.00 94.12 188 ALA A O 1
ATOM 1459 N N . ARG A 1 189 ? -15.168 7.623 0.664 1.00 95.94 189 ARG A N 1
ATOM 1460 C CA . ARG A 1 189 ? -15.622 8.511 -0.420 1.00 95.94 189 ARG A CA 1
ATOM 1461 C C . ARG A 1 189 ? -14.517 9.449 -0.883 1.00 95.94 189 ARG A C 1
ATOM 1463 O O . ARG A 1 189 ? -14.222 9.476 -2.069 1.00 95.94 189 ARG A O 1
ATOM 1470 N N . ASN A 1 190 ? -13.834 10.117 0.045 1.00 95.81 190 ASN A N 1
ATOM 1471 C CA . ASN A 1 190 ? -12.719 11.003 -0.299 1.00 95.81 190 ASN A CA 1
ATOM 1472 C C . ASN A 1 190 ? -11.594 10.258 -1.035 1.00 95.81 190 ASN A C 1
ATOM 1474 O O . ASN A 1 190 ? -11.038 10.770 -2.004 1.00 95.81 190 ASN A O 1
ATOM 1478 N N . ARG A 1 191 ? -11.261 9.034 -0.599 1.00 93.44 191 ARG A N 1
ATOM 1479 C CA . ARG A 1 191 ? -10.266 8.190 -1.284 1.00 93.44 191 ARG A CA 1
ATOM 1480 C C . ARG A 1 191 ? -10.722 7.791 -2.685 1.00 93.44 191 ARG A C 1
ATOM 1482 O O . ARG A 1 191 ? -9.894 7.763 -3.591 1.00 93.44 191 ARG A O 1
ATOM 1489 N N . TRP A 1 192 ? -12.004 7.481 -2.859 1.00 93.44 192 TRP A N 1
ATOM 1490 C CA . TRP A 1 192 ? -12.578 7.158 -4.163 1.00 93.44 192 TRP A CA 1
ATOM 1491 C C . TRP A 1 192 ? -12.563 8.368 -5.104 1.00 93.44 192 TRP A C 1
ATOM 1493 O O . TRP A 1 192 ? -12.106 8.236 -6.236 1.00 93.44 192 TRP A O 1
ATOM 1503 N N . ASP A 1 193 ? -12.958 9.550 -4.624 1.00 95.50 193 ASP A N 1
ATOM 1504 C CA . ASP A 1 193 ? -12.937 10.791 -5.407 1.00 95.50 193 ASP A CA 1
ATOM 1505 C C . ASP A 1 193 ? -11.518 11.145 -5.868 1.00 95.50 193 ASP A C 1
ATOM 1507 O O . ASP A 1 193 ? -11.314 11.526 -7.022 1.00 95.50 193 ASP A O 1
ATOM 1511 N N . LEU A 1 194 ? -10.525 11.004 -4.981 1.00 94.44 194 LEU A N 1
ATOM 1512 C CA . LEU A 1 194 ? -9.120 11.234 -5.320 1.00 94.44 194 LEU A CA 1
ATOM 1513 C C . LEU A 1 194 ? -8.643 10.231 -6.379 1.00 94.44 194 LEU A C 1
ATOM 1515 O O . LEU A 1 194 ? -8.134 10.635 -7.417 1.00 94.44 194 LEU A O 1
ATOM 1519 N N . ALA A 1 195 ? -8.890 8.936 -6.164 1.00 90.75 195 ALA A N 1
ATOM 1520 C CA . ALA A 1 195 ? -8.500 7.894 -7.111 1.00 90.75 195 ALA A CA 1
ATOM 1521 C C . ALA A 1 195 ? -9.174 8.065 -8.482 1.00 90.75 195 ALA A C 1
ATOM 1523 O O . ALA A 1 195 ? -8.559 7.793 -9.511 1.00 90.75 195 ALA A O 1
ATOM 1524 N N . GLN A 1 196 ? -10.423 8.536 -8.516 1.00 93.44 196 GLN A N 1
ATOM 1525 C CA . GLN A 1 196 ? -11.129 8.808 -9.764 1.00 93.44 196 GLN A CA 1
ATOM 1526 C C . GLN A 1 196 ? -10.535 10.011 -10.506 1.00 93.44 196 GLN A C 1
ATOM 1528 O O . GLN A 1 196 ? -10.451 9.981 -11.734 1.00 93.44 196 GLN A O 1
ATOM 1533 N N . LYS A 1 197 ? -10.131 11.066 -9.788 1.00 93.56 197 LYS A N 1
ATOM 1534 C CA . LYS A 1 197 ? -9.428 12.210 -10.387 1.00 93.56 197 LYS A CA 1
ATOM 1535 C C . LYS A 1 197 ? -8.085 11.780 -10.967 1.00 93.56 197 LYS A C 1
ATOM 1537 O O . LYS A 1 197 ? -7.866 12.004 -12.153 1.00 93.56 197 LYS A O 1
ATOM 1542 N N . ASP A 1 198 ? -7.272 11.072 -10.185 1.00 89.62 198 ASP A N 1
ATOM 1543 C CA . ASP A 1 198 ? -5.970 10.557 -10.624 1.00 89.62 198 ASP A CA 1
ATOM 1544 C C . ASP A 1 198 ? -6.117 9.662 -11.867 1.00 89.62 198 ASP A C 1
ATOM 1546 O O . ASP A 1 198 ? -5.357 9.776 -12.826 1.00 89.62 198 ASP A O 1
ATOM 1550 N N . PHE A 1 199 ? -7.133 8.791 -11.892 1.00 87.81 199 PHE A N 1
ATOM 1551 C CA . PHE A 1 199 ? -7.402 7.932 -13.045 1.00 87.81 199 PHE A CA 1
ATOM 1552 C C . PHE A 1 199 ? -7.766 8.733 -14.301 1.00 87.81 199 PHE A C 1
ATOM 1554 O O . PHE A 1 199 ? -7.248 8.441 -15.376 1.00 87.81 199 PHE A O 1
ATOM 1561 N N . LYS A 1 200 ? -8.609 9.766 -14.178 1.00 90.12 200 LYS A N 1
ATOM 1562 C CA . LYS A 1 200 ? -8.972 10.640 -15.308 1.00 90.12 200 LYS A CA 1
ATOM 1563 C C . LYS A 1 200 ? -7.777 11.430 -15.840 1.00 90.12 200 LYS A C 1
ATOM 1565 O O . LYS A 1 200 ? -7.673 11.620 -17.048 1.00 90.12 200 LYS A O 1
ATOM 1570 N N . GLU A 1 201 ? -6.882 11.881 -14.963 1.00 90.88 201 GLU A N 1
ATOM 1571 C CA . GLU A 1 201 ? -5.642 12.552 -15.372 1.00 90.88 201 GLU A CA 1
ATOM 1572 C C . GLU A 1 201 ? -4.717 11.607 -16.148 1.00 90.88 201 GLU A C 1
ATOM 1574 O O . GLU A 1 201 ? -4.141 12.003 -17.161 1.00 90.88 201 GLU A O 1
ATOM 1579 N N . ILE A 1 202 ? -4.611 10.346 -15.716 1.00 88.12 202 ILE A N 1
ATOM 1580 C CA . ILE A 1 202 ? -3.830 9.319 -16.418 1.00 88.12 202 ILE A CA 1
ATOM 1581 C C . ILE A 1 202 ? -4.464 8.979 -17.770 1.00 88.12 202 ILE A C 1
ATOM 1583 O O . ILE A 1 202 ? -3.748 8.903 -18.763 1.00 88.12 202 ILE A O 1
ATOM 1587 N N . GLU A 1 203 ? -5.785 8.806 -17.829 1.00 86.50 203 GLU A N 1
ATOM 1588 C CA . GLU A 1 203 ? -6.498 8.497 -19.074 1.00 86.50 203 GLU A CA 1
ATOM 1589 C C . GLU A 1 203 ? -6.387 9.630 -20.109 1.00 86.50 203 GLU A C 1
ATOM 1591 O O . GLU A 1 203 ? -6.367 9.373 -21.310 1.00 86.50 203 GLU A O 1
ATOM 1596 N N . GLY A 1 204 ? -6.272 10.882 -19.654 1.00 87.19 204 GLY A N 1
ATOM 1597 C CA . GLY A 1 204 ? -6.034 12.040 -20.518 1.00 87.19 204 GLY A CA 1
ATOM 1598 C C . GLY A 1 204 ? -4.604 12.158 -21.058 1.00 87.19 204 GLY A C 1
ATOM 1599 O O . GLY A 1 204 ? -4.338 13.049 -21.864 1.00 87.19 204 GLY A O 1
ATOM 1600 N N . ASN A 1 205 ? -3.672 11.307 -20.619 1.00 87.31 205 ASN A N 1
ATOM 1601 C CA . ASN A 1 205 ? -2.285 11.330 -21.070 1.00 87.31 205 ASN A CA 1
ATOM 1602 C C . ASN A 1 205 ? -2.121 10.540 -22.376 1.00 87.31 205 ASN A C 1
ATOM 1604 O O . ASN A 1 205 ? -2.490 9.374 -22.449 1.00 87.31 205 ASN A O 1
ATOM 1608 N N . ASP A 1 206 ? -1.478 11.140 -23.378 1.00 81.88 206 ASP A N 1
ATOM 1609 C CA . ASP A 1 206 ? -1.190 10.514 -24.679 1.00 81.88 206 ASP A CA 1
ATOM 1610 C C . ASP A 1 206 ? -0.358 9.218 -24.565 1.00 81.88 206 ASP A C 1
ATOM 1612 O O . ASP A 1 206 ? -0.438 8.326 -25.403 1.00 81.88 206 ASP A O 1
ATOM 1616 N N . ALA A 1 207 ? 0.420 9.071 -23.488 1.00 83.19 207 ALA A N 1
ATOM 1617 C CA . ALA A 1 207 ? 1.190 7.860 -23.214 1.00 83.19 207 ALA A CA 1
ATOM 1618 C C . ALA A 1 207 ? 0.360 6.700 -22.620 1.00 83.19 207 ALA A C 1
ATOM 1620 O O . ALA A 1 207 ? 0.916 5.625 -22.380 1.00 83.19 207 ALA A O 1
ATOM 1621 N N . TYR A 1 208 ? -0.929 6.904 -22.326 1.00 86.94 208 TYR A N 1
ATOM 1622 C CA . TYR A 1 208 ? -1.794 5.880 -21.746 1.00 86.94 208 TYR A CA 1
ATOM 1623 C C . TYR A 1 208 ? -2.404 4.979 -22.825 1.00 86.94 208 TYR A C 1
ATOM 1625 O O . TYR A 1 208 ? -3.223 5.401 -23.637 1.00 86.94 208 TYR A O 1
ATOM 1633 N N . ASP A 1 209 ? -2.036 3.699 -22.796 1.00 89.62 209 ASP A N 1
ATOM 1634 C CA . ASP A 1 209 ? -2.603 2.677 -23.674 1.00 89.62 209 ASP A CA 1
ATOM 1635 C C . ASP A 1 209 ? -3.837 2.031 -23.018 1.00 89.62 209 ASP A C 1
ATOM 1637 O O . ASP A 1 209 ? -3.731 1.212 -22.095 1.00 89.62 209 ASP A O 1
ATOM 1641 N N . ARG A 1 210 ? -5.021 2.400 -23.522 1.00 87.44 210 ARG A N 1
ATOM 1642 C CA . ARG A 1 210 ? -6.315 1.887 -23.049 1.00 87.44 210 ARG A CA 1
ATOM 1643 C C . ARG A 1 210 ? -6.473 0.381 -23.291 1.00 87.44 210 ARG A C 1
ATOM 1645 O O . ARG A 1 210 ? -7.005 -0.319 -22.428 1.00 87.44 210 ARG A O 1
ATOM 1652 N N . ASP A 1 211 ? -5.982 -0.133 -24.416 1.00 89.50 211 ASP A N 1
ATOM 1653 C CA . ASP A 1 211 ? -6.117 -1.548 -24.779 1.00 89.50 211 ASP A CA 1
ATOM 1654 C C . ASP A 1 211 ? -5.177 -2.423 -23.946 1.00 89.50 211 ASP A C 1
ATOM 1656 O O . ASP A 1 211 ? -5.504 -3.557 -23.578 1.00 89.50 211 ASP A O 1
ATOM 1660 N N . PHE A 1 212 ? -3.985 -1.918 -23.624 1.00 89.50 212 PHE A N 1
ATOM 1661 C CA . PHE A 1 212 ? -3.103 -2.559 -22.654 1.00 89.50 212 PHE A CA 1
ATOM 1662 C C . PHE A 1 212 ? -3.733 -2.581 -21.261 1.00 89.50 212 PHE A C 1
ATOM 1664 O O . PHE A 1 212 ? -3.771 -3.640 -20.634 1.00 89.50 212 PHE A O 1
ATOM 1671 N N . ALA A 1 213 ? -4.270 -1.451 -20.792 1.00 88.81 213 ALA A N 1
ATOM 1672 C CA . ALA A 1 213 ? -4.884 -1.362 -19.470 1.00 88.81 213 ALA A CA 1
ATOM 1673 C C . ALA A 1 213 ? -6.076 -2.319 -19.307 1.00 88.81 213 ALA A C 1
ATOM 1675 O O . ALA A 1 213 ? -6.149 -3.013 -18.293 1.00 88.81 213 ALA A O 1
ATOM 1676 N N . SER A 1 214 ? -6.954 -2.419 -20.314 1.00 90.00 214 SER A N 1
ATOM 1677 C CA . SER A 1 214 ? -8.079 -3.368 -20.299 1.00 90.00 214 SER A CA 1
ATOM 1678 C C . SER A 1 214 ? -7.598 -4.814 -20.185 1.00 90.00 214 SER A C 1
ATOM 1680 O O . SER A 1 214 ? -8.047 -5.546 -19.311 1.00 90.00 214 SER A O 1
ATOM 1682 N N . ARG A 1 215 ? -6.612 -5.217 -20.997 1.00 92.50 215 ARG A N 1
ATOM 1683 C CA . ARG A 1 215 ? -6.057 -6.581 -20.943 1.00 92.50 215 ARG A CA 1
ATOM 1684 C C . ARG A 1 215 ? -5.401 -6.898 -19.601 1.00 92.50 215 ARG A C 1
ATOM 1686 O O . ARG A 1 215 ? -5.498 -8.023 -19.121 1.00 92.50 215 ARG A O 1
ATOM 1693 N N . GLN A 1 216 ? -4.709 -5.927 -19.000 1.00 90.00 216 GLN A N 1
ATOM 1694 C CA . GLN A 1 216 ? -4.128 -6.109 -17.668 1.00 90.00 216 GLN A CA 1
ATOM 1695 C C . GLN A 1 216 ? -5.208 -6.241 -16.592 1.00 90.00 216 GLN A C 1
ATOM 1697 O O . GLN A 1 216 ? -5.034 -7.024 -15.663 1.00 90.00 216 GLN A O 1
ATOM 1702 N N . TRP A 1 217 ? -6.315 -5.509 -16.715 1.00 90.44 217 TRP A N 1
ATOM 1703 C CA . TRP A 1 217 ? -7.443 -5.629 -15.798 1.00 90.44 217 TRP A CA 1
ATOM 1704 C C . TRP A 1 217 ? -8.081 -7.021 -15.853 1.00 90.44 217 TRP A C 1
ATOM 1706 O O . TRP A 1 217 ? -8.242 -7.652 -14.810 1.00 90.44 217 TRP A O 1
ATOM 1716 N N . ASP A 1 218 ? -8.338 -7.538 -17.055 1.00 92.69 218 ASP A N 1
ATOM 1717 C CA . ASP A 1 218 ? -8.907 -8.878 -17.242 1.00 92.69 218 ASP A CA 1
ATOM 1718 C C . ASP A 1 218 ? -7.992 -9.968 -16.658 1.00 92.69 218 ASP A C 1
ATOM 1720 O O . ASP A 1 218 ? -8.447 -10.838 -15.917 1.00 92.69 218 ASP A O 1
ATOM 1724 N N . ALA A 1 219 ? -6.679 -9.873 -16.896 1.00 91.88 219 ALA A N 1
ATOM 1725 C CA . ALA A 1 219 ? -5.700 -10.813 -16.344 1.00 91.88 219 ALA A CA 1
ATOM 1726 C C . ALA A 1 219 ? -5.608 -10.762 -14.806 1.00 91.88 219 ALA A C 1
ATOM 1728 O O . ALA A 1 219 ? -5.318 -11.769 -14.155 1.00 91.88 219 ALA A O 1
ATOM 1729 N N . LEU A 1 220 ? -5.825 -9.589 -14.202 1.00 92.56 220 LEU A N 1
ATOM 1730 C CA . LEU A 1 220 ? -5.858 -9.444 -12.746 1.00 92.56 220 LEU A CA 1
ATOM 1731 C C . LEU A 1 220 ? -7.123 -10.063 -12.151 1.00 92.56 220 LEU A C 1
ATOM 1733 O O . LEU A 1 220 ? -7.021 -10.739 -11.127 1.00 92.56 220 LEU A O 1
ATOM 1737 N N . LEU A 1 221 ? -8.274 -9.873 -12.800 1.00 92.12 221 LEU A N 1
ATOM 1738 C CA . LEU A 1 221 ? -9.529 -10.507 -12.401 1.00 92.12 221 LEU A CA 1
ATOM 1739 C C . LEU A 1 221 ? -9.444 -12.032 -12.512 1.00 92.12 221 LEU A C 1
ATOM 1741 O O . LEU A 1 221 ? -9.820 -12.722 -11.574 1.00 92.12 221 LEU A O 1
ATOM 1745 N N . GLU A 1 222 ? -8.864 -12.569 -13.586 1.00 93.81 222 GLU A N 1
ATOM 1746 C CA . GLU A 1 222 ? -8.677 -14.020 -13.736 1.00 93.81 222 GLU A CA 1
ATOM 1747 C C . GLU A 1 222 ? -7.780 -14.612 -12.631 1.00 93.81 222 GLU A C 1
ATOM 1749 O O . GLU A 1 222 ? -7.996 -15.730 -12.167 1.00 93.81 222 GLU A O 1
ATOM 1754 N N . LYS A 1 223 ? -6.772 -13.857 -12.177 1.00 92.38 223 LYS A N 1
ATOM 1755 C CA . LYS A 1 223 ? -5.789 -14.325 -11.190 1.00 92.38 223 LYS A CA 1
ATOM 1756 C C . LYS A 1 223 ? -6.238 -14.174 -9.735 1.00 92.38 223 LYS A C 1
ATOM 1758 O O . LYS A 1 223 ? -5.829 -14.979 -8.899 1.00 92.38 223 LYS A O 1
ATOM 1763 N N . PHE A 1 224 ? -6.983 -13.117 -9.415 1.00 91.88 224 PHE A N 1
ATOM 1764 C CA . PHE A 1 224 ? -7.304 -12.738 -8.032 1.00 91.88 224 PHE A CA 1
ATOM 1765 C C . PHE A 1 224 ? -8.806 -12.677 -7.732 1.00 91.88 224 PHE A C 1
ATOM 1767 O O . PHE A 1 224 ? -9.163 -12.603 -6.556 1.00 91.88 224 PHE A O 1
ATOM 1774 N N . ASP A 1 225 ? -9.667 -12.727 -8.749 1.00 90.12 225 ASP A N 1
ATOM 1775 C CA . ASP A 1 225 ? -11.127 -12.682 -8.621 1.00 90.12 225 ASP A CA 1
ATOM 1776 C C . ASP A 1 225 ? -11.587 -11.494 -7.742 1.00 90.12 225 ASP A C 1
ATOM 1778 O O . ASP A 1 225 ? -11.236 -10.343 -8.019 1.00 90.12 225 ASP A O 1
ATOM 1782 N N . GLU A 1 226 ? -12.294 -11.741 -6.634 1.00 90.31 226 GLU A N 1
ATOM 1783 C CA . GLU A 1 226 ? -12.772 -10.702 -5.704 1.00 90.31 226 GLU A CA 1
ATOM 1784 C C . GLU A 1 226 ? -11.735 -10.266 -4.642 1.00 90.31 226 GLU A C 1
ATOM 1786 O O . GLU A 1 226 ? -12.023 -9.466 -3.744 1.00 90.31 226 GLU A O 1
ATOM 1791 N N . GLN A 1 227 ? -10.492 -10.755 -4.705 1.00 92.12 227 GLN A N 1
ATOM 1792 C CA . GLN A 1 227 ? -9.446 -10.435 -3.723 1.00 92.12 227 GLN A CA 1
ATOM 1793 C C . GLN A 1 227 ? -8.741 -9.103 -4.033 1.00 92.12 227 GLN A C 1
ATOM 1795 O O . GLN A 1 227 ? -7.527 -9.035 -4.254 1.00 92.12 227 GLN A O 1
ATOM 1800 N N . TYR A 1 228 ? -9.491 -7.999 -3.980 1.00 87.88 228 TYR A N 1
ATOM 1801 C CA . TYR A 1 228 ? -9.021 -6.659 -4.364 1.00 87.88 228 TYR A CA 1
ATOM 1802 C C . TYR A 1 228 ? -7.797 -6.155 -3.584 1.00 87.88 228 TYR A C 1
ATOM 1804 O O . TYR A 1 228 ? -6.998 -5.380 -4.114 1.00 87.88 228 TYR A O 1
ATOM 1812 N N . VAL A 1 229 ? -7.619 -6.591 -2.332 1.00 90.19 229 VAL A N 1
ATOM 1813 C CA . VAL A 1 229 ? -6.456 -6.209 -1.510 1.00 90.19 229 VAL A CA 1
ATOM 1814 C C . VAL A 1 229 ? -5.167 -6.783 -2.101 1.00 90.19 229 VAL A C 1
ATOM 1816 O O . VAL A 1 229 ? -4.210 -6.042 -2.325 1.00 90.19 229 VAL A O 1
ATOM 1819 N N . LEU A 1 230 ? -5.164 -8.077 -2.424 1.00 90.81 230 LEU A N 1
ATOM 1820 C CA . LEU A 1 230 ? -4.005 -8.755 -3.007 1.00 90.81 230 LEU A CA 1
ATOM 1821 C C . LEU A 1 230 ? -3.733 -8.268 -4.431 1.00 90.81 230 LEU A C 1
ATOM 1823 O O . LEU A 1 230 ? -2.577 -8.059 -4.805 1.00 90.81 230 LEU A O 1
ATOM 1827 N N . MET A 1 231 ? -4.793 -8.002 -5.197 1.00 93.06 231 MET A N 1
ATOM 1828 C CA . MET A 1 231 ? -4.685 -7.402 -6.523 1.00 93.06 231 MET A CA 1
ATOM 1829 C C . MET A 1 231 ? -3.987 -6.035 -6.463 1.00 93.06 231 MET A C 1
ATOM 1831 O O . MET A 1 231 ? -3.037 -5.786 -7.205 1.00 93.06 231 MET A O 1
ATOM 1835 N N . LYS A 1 232 ? -4.386 -5.162 -5.525 1.00 90.50 232 LYS A N 1
ATOM 1836 C CA . LYS A 1 232 ? -3.738 -3.858 -5.318 1.00 90.50 232 LYS A CA 1
ATOM 1837 C C . LYS A 1 232 ? -2.254 -4.012 -4.983 1.00 90.50 232 LYS A C 1
ATOM 1839 O O . LYS A 1 232 ? -1.424 -3.306 -5.554 1.00 90.50 232 LYS A O 1
ATOM 1844 N N . GLU A 1 233 ? -1.907 -4.915 -4.069 1.00 92.88 233 GLU A N 1
ATOM 1845 C CA . GLU A 1 233 ? -0.509 -5.171 -3.702 1.00 92.88 233 GLU A CA 1
ATOM 1846 C C . GLU A 1 233 ? 0.321 -5.664 -4.891 1.00 92.88 233 GLU A C 1
ATOM 1848 O O . GLU A 1 233 ? 1.455 -5.217 -5.084 1.00 92.88 233 GLU A O 1
ATOM 1853 N N . HIS A 1 234 ? -0.247 -6.544 -5.718 1.00 93.00 234 HIS A N 1
ATOM 1854 C CA . HIS A 1 234 ? 0.386 -7.012 -6.946 1.00 93.00 234 HIS A CA 1
ATOM 1855 C C . HIS A 1 234 ? 0.652 -5.855 -7.918 1.00 93.00 234 HIS A C 1
ATOM 1857 O O . HIS A 1 234 ? 1.783 -5.701 -8.383 1.00 93.00 234 HIS A O 1
ATOM 1863 N N . CYS A 1 235 ? -0.337 -4.990 -8.161 1.00 91.00 235 CYS A N 1
ATOM 1864 C CA . CYS A 1 235 ? -0.179 -3.814 -9.021 1.00 91.00 235 CYS A CA 1
ATOM 1865 C C . CYS A 1 235 ? 0.901 -2.855 -8.503 1.00 91.00 235 CYS A C 1
ATOM 1867 O O . CYS A 1 235 ? 1.694 -2.332 -9.284 1.00 91.00 235 CYS A O 1
ATOM 1869 N N . VAL A 1 236 ? 0.986 -2.647 -7.184 1.00 93.25 236 VAL A N 1
ATOM 1870 C CA . VAL A 1 236 ? 2.039 -1.813 -6.579 1.00 93.25 236 VAL A CA 1
ATOM 1871 C C . VAL A 1 236 ? 3.425 -2.414 -6.822 1.00 93.25 236 VAL A C 1
ATOM 1873 O O . VAL A 1 236 ? 4.345 -1.683 -7.197 1.00 93.25 236 VAL A O 1
ATOM 1876 N N . LYS A 1 237 ? 3.579 -3.734 -6.664 1.00 93.25 237 LYS A N 1
ATOM 1877 C CA . LYS A 1 237 ? 4.842 -4.435 -6.947 1.00 93.25 237 LYS A CA 1
ATOM 1878 C C . LYS A 1 237 ? 5.219 -4.338 -8.425 1.00 93.25 237 LYS A C 1
ATOM 1880 O O . LYS A 1 237 ? 6.353 -3.982 -8.735 1.00 93.25 237 LYS A O 1
ATOM 1885 N N . GLN A 1 238 ? 4.269 -4.578 -9.328 1.00 92.38 238 GLN A N 1
ATOM 1886 C CA . GLN A 1 238 ? 4.489 -4.496 -10.774 1.00 92.38 238 GLN A CA 1
ATOM 1887 C C . GLN A 1 238 ? 4.858 -3.075 -11.215 1.00 92.38 238 GLN A C 1
ATOM 1889 O O . GLN A 1 238 ? 5.796 -2.896 -11.993 1.00 92.38 238 GLN A O 1
ATOM 1894 N N . ARG A 1 239 ? 4.199 -2.051 -10.656 1.00 91.88 239 ARG A N 1
ATOM 1895 C CA . ARG A 1 239 ? 4.557 -0.642 -10.877 1.00 91.88 239 ARG A CA 1
ATOM 1896 C C . ARG A 1 239 ? 5.973 -0.341 -10.398 1.00 91.88 239 ARG A C 1
ATOM 1898 O O . ARG A 1 239 ? 6.727 0.312 -11.107 1.00 91.88 239 ARG A O 1
ATOM 1905 N N . SER A 1 240 ? 6.348 -0.818 -9.210 1.00 94.75 240 SER A N 1
ATOM 1906 C CA . SER A 1 240 ? 7.698 -0.615 -8.672 1.00 94.75 240 SER A CA 1
ATOM 1907 C C . SER A 1 240 ? 8.769 -1.260 -9.553 1.00 94.75 240 SER A C 1
ATOM 1909 O O . SER A 1 240 ? 9.795 -0.633 -9.806 1.00 94.75 240 SER A O 1
ATOM 1911 N N . ALA A 1 241 ? 8.533 -2.485 -10.030 1.00 93.94 241 ALA A N 1
ATOM 1912 C CA . ALA A 1 241 ? 9.443 -3.174 -10.943 1.00 93.94 241 ALA A CA 1
ATOM 1913 C C . ALA A 1 241 ? 9.571 -2.418 -12.275 1.00 93.94 241 ALA A C 1
ATOM 1915 O O . ALA A 1 241 ? 10.681 -2.104 -12.697 1.00 93.94 241 ALA A O 1
ATOM 1916 N N . SER A 1 242 ? 8.442 -2.016 -12.864 1.00 91.50 242 SER A N 1
ATOM 1917 C CA . SER A 1 242 ? 8.412 -1.258 -14.123 1.00 91.50 242 SER A CA 1
ATOM 1918 C C . SER A 1 242 ? 9.121 0.096 -13.997 1.00 91.50 242 SER A C 1
ATOM 1920 O O . SER A 1 242 ? 9.889 0.480 -14.874 1.00 91.50 242 SER A O 1
ATOM 1922 N N . ASN A 1 243 ? 8.944 0.807 -12.877 1.00 92.94 243 ASN A N 1
ATOM 1923 C CA . ASN A 1 243 ? 9.657 2.060 -12.611 1.00 92.94 243 ASN A CA 1
ATOM 1924 C C . ASN A 1 243 ? 11.169 1.852 -12.467 1.00 92.94 243 ASN A C 1
ATOM 1926 O O . ASN A 1 243 ? 11.948 2.684 -12.937 1.00 92.94 243 ASN A O 1
ATOM 1930 N N . ALA A 1 244 ? 11.595 0.760 -11.827 1.00 94.12 244 ALA A N 1
ATOM 1931 C CA . ALA A 1 244 ? 13.010 0.431 -11.711 1.00 94.12 244 ALA A CA 1
ATOM 1932 C C . ALA A 1 244 ? 13.611 0.111 -13.088 1.00 94.12 244 ALA A C 1
ATOM 1934 O O . ALA A 1 244 ? 14.682 0.612 -13.426 1.00 94.12 244 ALA A O 1
ATOM 1935 N N . GLU A 1 245 ? 12.905 -0.664 -13.912 1.00 93.75 245 GLU A N 1
ATOM 1936 C CA . GLU A 1 245 ? 13.311 -0.961 -15.288 1.00 93.75 245 GLU A CA 1
ATOM 1937 C C . GLU A 1 245 ? 13.395 0.302 -16.147 1.00 93.75 245 GLU A C 1
ATOM 1939 O O . GLU A 1 245 ? 14.420 0.522 -16.795 1.00 93.75 245 GLU A O 1
ATOM 1944 N N . MET A 1 246 ? 12.378 1.167 -16.084 1.00 90.25 246 MET A N 1
ATOM 1945 C CA . MET A 1 246 ? 12.362 2.464 -16.764 1.00 90.25 246 MET A CA 1
ATOM 1946 C C . MET A 1 246 ? 13.560 3.319 -16.348 1.00 90.25 246 MET A C 1
ATOM 1948 O O . MET A 1 246 ? 14.301 3.799 -17.202 1.00 90.25 246 MET A O 1
ATOM 1952 N N . THR A 1 247 ? 13.801 3.463 -15.044 1.00 90.88 247 THR A N 1
ATOM 1953 C CA . THR A 1 247 ? 14.926 4.252 -14.518 1.00 90.88 247 THR A CA 1
ATOM 1954 C C . THR A 1 247 ? 16.268 3.681 -14.975 1.00 90.88 247 THR A C 1
ATOM 1956 O O . THR A 1 247 ? 17.152 4.417 -15.410 1.00 90.88 247 THR A O 1
ATOM 1959 N N . ASN A 1 248 ? 16.415 2.355 -14.960 1.00 92.25 248 ASN A N 1
ATOM 1960 C CA . ASN A 1 248 ? 17.622 1.690 -15.442 1.00 92.25 248 ASN A CA 1
ATOM 1961 C C . ASN A 1 248 ? 17.830 1.859 -16.952 1.00 92.25 248 ASN A C 1
ATOM 1963 O O . ASN A 1 248 ? 18.976 1.934 -17.397 1.00 92.25 248 ASN A O 1
ATOM 1967 N N . ALA A 1 249 ? 16.758 1.873 -17.746 1.00 90.50 249 ALA A N 1
ATOM 1968 C CA . ALA A 1 249 ? 16.820 2.112 -19.184 1.00 90.50 249 ALA A CA 1
ATOM 1969 C C . ALA A 1 249 ? 17.189 3.569 -19.492 1.00 90.50 249 ALA A C 1
ATOM 1971 O O . ALA A 1 249 ? 18.078 3.799 -20.308 1.00 90.50 249 ALA A O 1
ATOM 1972 N N . ILE A 1 250 ? 16.587 4.529 -18.780 1.00 87.62 250 ILE A N 1
ATOM 1973 C CA . ILE A 1 250 ? 16.926 5.956 -18.874 1.00 87.62 250 ILE A CA 1
ATOM 1974 C C . ILE A 1 250 ? 18.406 6.160 -18.549 1.00 87.62 250 ILE A C 1
ATOM 1976 O O . ILE A 1 250 ? 19.140 6.688 -19.375 1.00 87.62 250 ILE A O 1
ATOM 1980 N N . ASN A 1 251 ? 18.884 5.648 -17.411 1.00 87.94 251 ASN A N 1
ATOM 1981 C CA . ASN A 1 251 ? 20.284 5.800 -17.005 1.00 87.94 251 ASN A CA 1
ATOM 1982 C C . ASN A 1 251 ? 21.267 5.198 -18.021 1.00 87.94 251 ASN A C 1
ATOM 1984 O O . ASN A 1 251 ? 22.322 5.779 -18.287 1.00 87.94 251 ASN A O 1
ATOM 1988 N N . ARG A 1 252 ? 20.933 4.036 -18.600 1.00 89.44 252 ARG A N 1
ATOM 1989 C CA . ARG A 1 252 ? 21.736 3.417 -19.664 1.00 89.44 252 ARG A CA 1
ATOM 1990 C C . ARG A 1 252 ? 21.757 4.283 -20.922 1.00 89.44 252 ARG A C 1
ATOM 1992 O O . ARG A 1 252 ? 22.843 4.593 -21.404 1.00 89.44 252 ARG A O 1
ATOM 1999 N N . GLY A 1 253 ? 20.591 4.719 -21.395 1.00 85.56 253 GLY A N 1
ATOM 2000 C CA . GLY A 1 253 ? 20.466 5.584 -22.568 1.00 85.56 253 GLY A CA 1
ATOM 2001 C C . GLY A 1 253 ? 21.212 6.905 -22.394 1.00 85.56 253 GLY A C 1
ATOM 2002 O O . GLY A 1 253 ? 22.041 7.255 -23.228 1.00 85.56 253 GLY A O 1
ATOM 2003 N N . SER A 1 254 ? 21.019 7.599 -21.271 1.00 84.31 254 SER A N 1
ATOM 2004 C CA . SER A 1 254 ? 21.722 8.852 -20.971 1.00 84.31 254 SER A CA 1
ATOM 2005 C C . SER A 1 254 ? 23.241 8.671 -20.926 1.00 84.31 254 SER A C 1
ATOM 2007 O O . SER A 1 254 ? 23.977 9.533 -21.408 1.00 84.31 254 SER A O 1
ATOM 2009 N N . LYS A 1 255 ? 23.738 7.533 -20.418 1.00 86.38 255 LYS A N 1
ATOM 2010 C CA . LYS A 1 255 ? 25.173 7.217 -20.451 1.00 86.38 255 LYS A CA 1
ATOM 2011 C C . LYS A 1 255 ? 25.680 7.040 -21.883 1.00 86.38 255 LYS A C 1
ATOM 2013 O O . LYS A 1 255 ? 26.712 7.613 -22.225 1.00 86.38 255 LYS A O 1
ATOM 2018 N N . GLU A 1 256 ? 24.971 6.284 -22.719 1.00 87.31 256 GLU A N 1
ATOM 2019 C CA . GLU A 1 256 ? 25.345 6.085 -24.127 1.00 87.31 256 GLU A CA 1
ATOM 2020 C C . GLU A 1 256 ? 25.359 7.409 -24.900 1.00 87.31 256 GLU A C 1
ATOM 2022 O O . GLU A 1 256 ? 26.342 7.719 -25.577 1.00 87.31 256 GLU A O 1
ATOM 2027 N N . VAL A 1 257 ? 24.336 8.245 -24.717 1.00 83.94 257 VAL A N 1
ATOM 2028 C CA . VAL A 1 257 ? 24.260 9.586 -25.318 1.00 83.94 257 VAL A CA 1
ATOM 2029 C C . VAL A 1 257 ? 25.416 10.471 -24.851 1.00 83.94 257 VAL A C 1
ATOM 2031 O O . VAL A 1 257 ? 26.046 11.139 -25.673 1.00 83.94 257 VAL A O 1
ATOM 2034 N N . GLY A 1 258 ? 25.753 10.431 -23.559 1.00 82.75 258 GLY A N 1
ATOM 2035 C CA . GLY A 1 258 ? 26.919 11.123 -23.010 1.00 82.75 258 GLY A CA 1
ATOM 2036 C C . GLY A 1 258 ? 28.225 10.685 -23.678 1.00 82.75 258 GLY A C 1
ATOM 2037 O O . GLY A 1 258 ? 28.987 11.530 -24.150 1.00 82.75 258 GLY A O 1
ATOM 2038 N N . THR A 1 259 ? 28.453 9.372 -23.807 1.00 86.12 259 THR A N 1
ATOM 2039 C CA . THR A 1 259 ? 29.661 8.840 -24.467 1.00 86.12 259 THR A CA 1
ATOM 2040 C C . THR A 1 259 ? 29.734 9.193 -25.952 1.00 86.12 259 THR A C 1
ATOM 2042 O O . THR A 1 259 ? 30.811 9.508 -26.460 1.00 86.12 259 THR A O 1
ATOM 2045 N N . PHE A 1 260 ? 28.599 9.184 -26.659 1.00 84.62 260 PHE A N 1
ATOM 2046 C CA . PHE A 1 260 ? 28.532 9.593 -28.059 1.00 84.62 260 PHE A CA 1
ATOM 2047 C C . PHE A 1 260 ? 28.928 11.065 -28.213 1.00 84.62 260 PHE A C 1
ATOM 2049 O O . PHE A 1 260 ? 29.779 11.396 -29.039 1.00 84.62 260 PHE A O 1
ATOM 2056 N N . ARG A 1 261 ? 28.381 11.948 -27.371 1.00 77.88 261 ARG A N 1
ATOM 2057 C CA . ARG A 1 261 ? 28.712 13.379 -27.401 1.00 77.88 261 ARG A CA 1
ATOM 2058 C C . ARG A 1 261 ? 30.184 13.642 -27.106 1.00 77.88 261 ARG A C 1
ATOM 2060 O O . ARG A 1 261 ? 30.796 14.429 -27.819 1.00 77.88 261 ARG A O 1
ATOM 2067 N N . GLU A 1 262 ? 30.770 12.969 -26.117 1.00 82.56 262 GLU A N 1
ATOM 2068 C CA . GLU A 1 262 ? 32.197 13.119 -25.805 1.00 82.56 262 GLU A CA 1
ATOM 2069 C C . GLU A 1 262 ? 33.082 12.703 -26.990 1.00 82.56 262 GLU A C 1
ATOM 2071 O O . GLU A 1 262 ? 34.009 13.422 -27.369 1.00 82.56 262 GLU A O 1
ATOM 2076 N N . LYS A 1 263 ? 32.750 11.576 -27.631 1.00 85.62 263 LYS A N 1
ATOM 2077 C CA . LYS A 1 263 ? 33.514 11.032 -28.758 1.00 85.62 263 LYS A CA 1
ATOM 2078 C C . LYS A 1 263 ? 33.457 11.914 -30.008 1.00 85.62 263 LYS A C 1
ATOM 2080 O O . LYS A 1 263 ? 34.478 12.071 -30.675 1.00 85.62 263 LYS A O 1
ATOM 2085 N N . TYR A 1 264 ? 32.290 12.471 -30.329 1.00 80.88 264 TYR A N 1
ATOM 2086 C CA . TYR A 1 264 ? 32.074 13.257 -31.553 1.00 80.88 264 TYR A CA 1
ATOM 2087 C C . TYR A 1 264 ? 32.076 14.779 -31.324 1.00 80.88 264 TYR A C 1
ATOM 2089 O O . TYR A 1 264 ? 31.959 15.537 -32.280 1.00 80.88 264 TYR A O 1
ATOM 2097 N N . ARG A 1 265 ? 32.273 15.235 -30.075 1.00 75.56 265 ARG A N 1
ATOM 2098 C CA . ARG A 1 265 ? 32.267 16.651 -29.648 1.00 75.56 265 ARG A CA 1
ATOM 2099 C C . ARG A 1 265 ? 31.009 17.422 -30.070 1.00 75.56 265 ARG A C 1
ATOM 2101 O O . ARG A 1 265 ? 31.064 18.625 -30.318 1.00 75.56 265 ARG A O 1
ATOM 2108 N N . GLU A 1 266 ? 29.879 16.727 -30.128 1.00 75.56 266 GLU A N 1
ATOM 2109 C CA . GLU A 1 266 ? 28.587 17.308 -30.489 1.00 75.56 266 GLU A CA 1
ATOM 2110 C C . GLU A 1 266 ? 28.038 18.177 -29.349 1.00 75.56 266 GLU A C 1
ATOM 2112 O O . GLU A 1 266 ? 28.052 17.780 -28.179 1.00 75.56 266 GLU A O 1
ATOM 2117 N N . GLN A 1 267 ? 27.528 19.363 -29.688 1.00 64.06 267 GLN A N 1
ATOM 2118 C CA . GLN A 1 267 ? 26.913 20.289 -28.734 1.00 64.06 267 GLN A CA 1
ATOM 2119 C C . GLN A 1 267 ? 25.384 20.170 -28.788 1.00 64.06 267 GLN A C 1
ATOM 2121 O O . GLN A 1 267 ? 24.782 20.258 -29.856 1.00 64.06 267 GLN A O 1
ATOM 2126 N N . GLY A 1 268 ? 24.738 19.998 -27.633 1.00 62.31 268 GLY A N 1
ATOM 2127 C CA . GLY A 1 268 ? 23.279 19.951 -27.521 1.00 62.31 268 GLY A CA 1
ATOM 2128 C C . GLY A 1 268 ? 22.806 20.157 -26.083 1.00 62.31 268 GLY A C 1
ATOM 2129 O O . GLY A 1 268 ? 23.540 19.863 -25.136 1.00 62.31 268 GLY A O 1
ATOM 2130 N N . VAL A 1 269 ? 21.577 20.653 -25.906 1.00 57.47 269 VAL A N 1
ATOM 2131 C CA . VAL A 1 269 ? 20.954 20.802 -24.580 1.00 57.47 269 VAL A CA 1
ATOM 2132 C C . VAL A 1 269 ? 20.857 19.419 -23.931 1.00 57.47 269 VAL A C 1
ATOM 2134 O O . VAL A 1 269 ? 20.499 18.442 -24.588 1.00 57.47 269 VAL A O 1
ATOM 2137 N N . ILE A 1 270 ? 21.269 19.318 -22.669 1.00 54.75 270 ILE A N 1
ATOM 2138 C CA . ILE A 1 270 ? 21.103 18.110 -21.859 1.00 54.75 270 ILE A CA 1
ATOM 2139 C C . ILE A 1 270 ? 19.699 18.187 -21.267 1.00 54.75 270 ILE A C 1
ATOM 2141 O O . ILE A 1 270 ? 19.406 19.101 -20.491 1.00 54.75 270 ILE A O 1
ATOM 2145 N N . GLY A 1 271 ? 18.830 17.242 -21.611 1.00 57.16 271 GLY A N 1
ATOM 2146 C CA . GLY A 1 271 ? 17.615 17.013 -20.841 1.00 57.16 271 GLY A CA 1
ATOM 2147 C C . GLY A 1 271 ? 17.960 16.229 -19.582 1.00 57.16 271 GLY A C 1
ATOM 2148 O O . GLY A 1 271 ? 17.585 15.071 -19.497 1.00 57.16 271 GLY A O 1
ATOM 2149 N N . ALA A 1 272 ? 18.686 16.822 -18.623 1.00 55.84 272 ALA A N 1
ATOM 2150 C CA . ALA A 1 272 ? 19.205 16.085 -17.458 1.00 55.84 272 ALA A CA 1
ATOM 2151 C C . ALA A 1 272 ? 18.091 15.375 -16.663 1.00 55.84 272 ALA A C 1
ATOM 2153 O O . ALA A 1 272 ? 18.340 14.336 -16.063 1.00 55.84 272 ALA A O 1
ATOM 2154 N N . ASP A 1 273 ? 16.870 15.914 -16.744 1.00 63.88 273 ASP A N 1
ATOM 2155 C CA . ASP A 1 273 ? 15.657 15.367 -16.133 1.00 63.88 273 ASP A CA 1
ATOM 2156 C C . ASP A 1 273 ? 14.672 14.719 -17.122 1.00 63.88 273 ASP A C 1
ATOM 2158 O O . ASP A 1 273 ? 13.740 14.042 -16.693 1.00 63.88 273 ASP A O 1
ATOM 2162 N N . ASP A 1 274 ? 14.825 14.909 -18.438 1.00 76.31 274 ASP A N 1
ATOM 2163 C CA . ASP A 1 274 ? 13.832 14.443 -19.414 1.00 76.31 274 ASP A CA 1
ATOM 2164 C C . ASP A 1 274 ? 14.482 13.787 -20.632 1.00 76.31 274 ASP A C 1
ATOM 2166 O O . ASP A 1 274 ? 14.852 14.439 -21.613 1.00 76.31 274 ASP A O 1
ATOM 2170 N N . TRP A 1 275 ? 14.543 12.456 -20.576 1.00 81.56 275 TRP A N 1
ATOM 2171 C CA . TRP A 1 275 ? 15.040 11.586 -21.642 1.00 81.56 275 TRP A CA 1
ATOM 2172 C C . TRP A 1 275 ? 14.331 11.805 -22.988 1.00 81.56 275 TRP A C 1
ATOM 2174 O O . TRP A 1 275 ? 14.881 11.465 -24.038 1.00 81.56 275 TRP A O 1
ATOM 2184 N N . ARG A 1 276 ? 13.117 12.377 -22.992 1.00 83.44 276 ARG A N 1
ATOM 2185 C CA . ARG A 1 276 ? 12.384 12.677 -24.229 1.00 83.44 276 ARG A CA 1
ATOM 2186 C C . ARG A 1 276 ? 13.086 13.742 -25.062 1.00 83.44 276 ARG A C 1
ATOM 2188 O O . ARG A 1 276 ? 13.107 13.614 -26.282 1.00 83.44 276 ARG A O 1
ATOM 2195 N N . LYS A 1 277 ? 13.716 14.728 -24.419 1.00 82.56 277 LYS A N 1
ATOM 2196 C CA . LYS A 1 277 ? 14.486 15.779 -25.104 1.00 82.56 277 LYS A CA 1
ATOM 2197 C C . LYS A 1 277 ? 15.744 15.215 -25.750 1.00 82.56 277 LYS A C 1
ATOM 2199 O O . LYS A 1 277 ? 16.061 15.554 -26.886 1.00 82.56 277 LYS A O 1
ATOM 2204 N N . ASP A 1 278 ? 16.423 14.302 -25.055 1.00 80.75 278 ASP A N 1
ATOM 2205 C CA . ASP A 1 278 ? 17.574 13.596 -25.618 1.00 80.75 278 ASP A CA 1
ATOM 2206 C C . ASP A 1 278 ? 17.148 12.741 -26.823 1.00 80.75 278 ASP A C 1
ATOM 2208 O O . ASP A 1 278 ? 17.826 12.740 -27.850 1.00 80.75 278 ASP A O 1
ATOM 2212 N N . ARG A 1 279 ? 15.989 12.068 -26.746 1.00 84.50 279 ARG A N 1
ATOM 2213 C CA . ARG A 1 279 ? 15.424 11.299 -27.867 1.00 84.50 279 ARG A CA 1
ATOM 2214 C C . ARG A 1 279 ? 15.082 12.177 -29.072 1.00 84.50 279 ARG A C 1
ATOM 2216 O O . ARG A 1 279 ? 15.389 11.780 -30.194 1.00 84.50 279 ARG A O 1
ATOM 2223 N N . GLU A 1 280 ? 14.438 13.320 -28.859 1.00 86.06 280 GLU A N 1
ATOM 2224 C CA . GLU A 1 280 ? 14.094 14.272 -29.923 1.00 86.06 280 GLU A CA 1
ATOM 2225 C C . GLU A 1 280 ? 15.359 14.780 -30.625 1.00 86.06 280 GLU A C 1
ATOM 2227 O O . GLU A 1 280 ? 15.483 14.656 -31.842 1.00 86.06 280 GLU A O 1
ATOM 2232 N N . TRP A 1 281 ? 16.359 15.205 -29.847 1.00 85.19 281 TRP A N 1
ATOM 2233 C CA . TRP A 1 281 ? 17.648 15.654 -30.374 1.00 85.19 281 TRP A CA 1
ATOM 2234 C C . TRP A 1 281 ? 18.372 14.572 -31.193 1.00 85.19 281 TRP A C 1
ATOM 2236 O O . TRP A 1 281 ? 18.896 14.862 -32.269 1.00 85.19 281 TRP A O 1
ATOM 2246 N N . ILE A 1 282 ? 18.389 13.316 -30.728 1.00 84.94 282 ILE A N 1
ATOM 2247 C CA . ILE A 1 282 ? 18.957 12.195 -31.504 1.00 84.94 282 ILE A CA 1
ATOM 2248 C C . ILE A 1 282 ? 18.170 11.984 -32.799 1.00 84.94 282 ILE A C 1
ATOM 2250 O O . ILE A 1 282 ? 18.771 11.714 -33.838 1.00 84.94 282 ILE A O 1
ATOM 2254 N N . GLY A 1 283 ? 16.841 12.103 -32.751 1.00 86.75 283 GLY A N 1
ATOM 2255 C CA . GLY A 1 283 ? 15.974 12.017 -33.924 1.00 86.75 283 GLY A CA 1
ATOM 2256 C C . GLY A 1 283 ? 16.329 13.063 -34.979 1.00 86.75 283 GLY A C 1
ATOM 2257 O O . GLY A 1 283 ? 16.531 12.711 -36.143 1.00 86.75 283 GLY A O 1
ATOM 2258 N N . ASP A 1 284 ? 16.494 14.317 -34.564 1.00 85.31 284 ASP A N 1
ATOM 2259 C CA . ASP A 1 284 ? 16.890 15.422 -35.441 1.00 85.31 284 ASP A CA 1
ATOM 2260 C C . ASP A 1 284 ? 18.303 15.245 -35.998 1.00 85.31 284 ASP A C 1
ATOM 2262 O O . ASP A 1 284 ? 18.539 15.472 -37.187 1.00 85.31 284 ASP A O 1
ATOM 2266 N N . LEU A 1 285 ? 19.245 14.784 -35.170 1.00 83.25 285 LEU A N 1
ATOM 2267 C CA . LEU A 1 285 ? 20.606 14.490 -35.611 1.00 83.25 285 LEU A CA 1
ATOM 2268 C C . LEU A 1 285 ? 20.620 13.365 -36.652 1.00 83.25 285 LEU A C 1
ATOM 2270 O O . LEU A 1 285 ? 21.264 13.499 -37.691 1.00 83.25 285 LEU A O 1
ATOM 2274 N N . LEU A 1 286 ? 19.885 12.275 -36.411 1.00 85.25 286 LEU A N 1
ATOM 2275 C CA . LEU A 1 286 ? 19.747 11.174 -37.365 1.00 85.25 286 LEU A CA 1
ATOM 2276 C C . LEU A 1 286 ? 19.097 11.637 -38.663 1.00 85.25 286 LEU A C 1
ATOM 2278 O O . LEU A 1 286 ? 19.529 11.222 -39.737 1.00 85.25 286 LEU A O 1
ATOM 2282 N N . LYS A 1 287 ? 18.078 12.494 -38.573 1.00 85.50 287 LYS A N 1
ATOM 2283 C CA . LYS A 1 287 ? 17.426 13.074 -39.742 1.00 85.50 287 LYS A CA 1
ATOM 2284 C C . LYS A 1 287 ? 18.409 13.923 -40.540 1.00 85.50 287 LYS A C 1
ATOM 2286 O O . LYS A 1 287 ? 18.600 13.650 -41.713 1.00 85.50 287 LYS A O 1
ATOM 2291 N N . ARG A 1 288 ? 19.140 14.841 -39.903 1.00 81.12 288 ARG A N 1
ATOM 2292 C CA . ARG A 1 288 ? 20.186 15.641 -40.560 1.00 81.12 288 ARG A CA 1
ATOM 2293 C C . ARG A 1 288 ? 21.271 14.770 -41.199 1.00 81.12 288 ARG A C 1
ATOM 2295 O O . ARG A 1 288 ? 21.7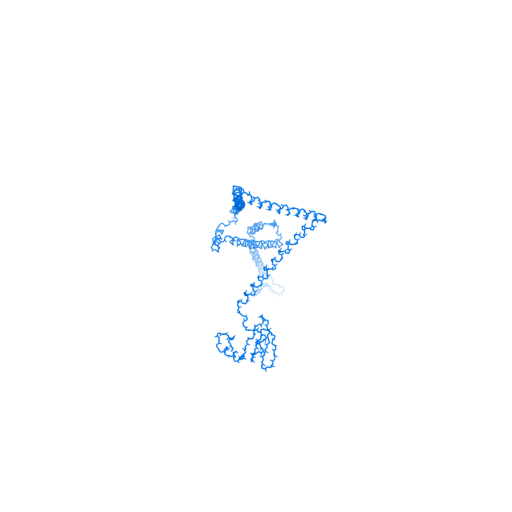00 15.060 -42.311 1.00 81.12 288 ARG A O 1
ATOM 2302 N N . LEU A 1 289 ? 21.728 13.719 -40.518 1.00 76.94 289 LEU A N 1
ATOM 2303 C CA . LEU A 1 289 ? 22.735 12.791 -41.051 1.00 76.94 289 LEU A CA 1
ATOM 2304 C C . LEU A 1 289 ? 22.234 12.016 -42.274 1.00 76.94 289 LEU A C 1
ATOM 2306 O O . LEU A 1 289 ? 23.011 11.769 -43.192 1.00 76.94 289 LEU A O 1
ATOM 2310 N N . ARG A 1 290 ? 20.951 11.643 -42.299 1.00 78.50 290 ARG A N 1
ATOM 2311 C CA . ARG A 1 290 ? 20.324 11.027 -43.476 1.00 78.50 290 ARG A CA 1
ATOM 2312 C C . ARG A 1 290 ? 20.126 12.043 -44.598 1.00 78.50 290 ARG A C 1
ATOM 2314 O O . ARG A 1 290 ? 20.534 11.774 -45.715 1.00 78.50 290 ARG A O 1
ATOM 2321 N N . ASP A 1 291 ? 19.592 13.217 -44.279 1.00 76.75 291 ASP A N 1
ATOM 2322 C CA . ASP A 1 291 ? 19.247 14.272 -45.240 1.00 76.75 291 ASP A CA 1
ATOM 2323 C C . ASP A 1 291 ? 20.484 14.922 -45.888 1.00 76.75 291 ASP A C 1
ATOM 2325 O O . ASP A 1 291 ? 20.382 15.574 -46.921 1.00 76.75 291 ASP A O 1
ATOM 2329 N N . THR A 1 292 ? 21.669 14.770 -45.288 1.00 67.31 292 THR A N 1
ATOM 2330 C CA . THR A 1 292 ? 22.929 15.283 -45.853 1.00 67.31 292 THR A CA 1
ATOM 2331 C C . THR A 1 292 ? 23.547 14.367 -46.910 1.00 67.31 292 THR A C 1
ATOM 2333 O O . THR A 1 292 ? 24.614 14.705 -47.422 1.00 67.31 292 THR A O 1
ATOM 2336 N N . ASP A 1 293 ? 22.910 13.232 -47.240 1.00 61.50 293 ASP A N 1
ATOM 2337 C CA . ASP A 1 293 ? 23.352 12.243 -48.240 1.00 61.50 293 ASP A CA 1
ATOM 2338 C C . ASP A 1 293 ? 24.848 11.899 -48.142 1.00 61.50 293 ASP A C 1
ATOM 2340 O O . ASP A 1 293 ? 25.487 11.507 -49.117 1.00 61.50 293 ASP A O 1
ATOM 2344 N N . LEU A 1 294 ? 25.449 12.051 -46.956 1.00 63.19 294 LEU A N 1
ATOM 2345 C CA . LEU A 1 294 ? 26.904 12.062 -46.797 1.00 63.19 294 LEU A CA 1
ATOM 2346 C C . LEU A 1 294 ? 27.523 10.725 -47.233 1.00 63.19 294 LEU A C 1
ATOM 2348 O O . LEU A 1 294 ? 28.631 10.672 -47.759 1.00 63.19 294 LEU A O 1
ATOM 2352 N N . VAL A 1 295 ? 26.760 9.648 -47.050 1.00 64.31 295 VAL A N 1
ATOM 2353 C CA . VAL A 1 295 ? 27.111 8.291 -47.471 1.00 64.31 295 VAL A CA 1
ATOM 2354 C C . VAL A 1 295 ? 27.068 8.150 -48.996 1.00 64.31 295 VAL A C 1
ATOM 2356 O O . VAL A 1 295 ? 27.972 7.551 -49.576 1.00 64.31 295 VAL A O 1
ATOM 2359 N N . GLU A 1 296 ? 26.071 8.733 -49.668 1.00 62.34 296 GLU A N 1
ATOM 2360 C CA . GLU A 1 296 ? 26.030 8.741 -51.134 1.00 62.34 296 GLU A CA 1
ATOM 2361 C C . GLU A 1 296 ? 27.116 9.639 -51.730 1.00 62.34 296 GLU A C 1
ATOM 2363 O O . GLU A 1 296 ? 27.699 9.307 -52.760 1.00 62.34 296 GLU A O 1
ATOM 2368 N N . GLN A 1 297 ? 27.412 10.768 -51.085 1.00 63.12 297 GLN A N 1
ATOM 2369 C CA . GLN A 1 297 ? 28.452 11.697 -51.522 1.00 63.12 297 GLN A CA 1
ATOM 2370 C C . GLN A 1 297 ? 29.858 11.107 -51.346 1.00 63.12 297 GLN A C 1
ATOM 2372 O O . GLN A 1 297 ? 30.694 11.299 -52.224 1.00 63.12 297 GLN A O 1
ATOM 2377 N N . ASP A 1 298 ? 30.124 10.331 -50.287 1.00 69.62 298 ASP A N 1
ATOM 2378 C CA . ASP A 1 298 ? 31.392 9.594 -50.132 1.00 69.62 298 ASP A CA 1
ATOM 2379 C C . ASP A 1 298 ? 31.572 8.530 -51.229 1.00 69.62 298 ASP A C 1
ATOM 2381 O O . ASP A 1 298 ? 32.655 8.399 -51.808 1.00 69.62 298 ASP A O 1
ATOM 2385 N N . ALA A 1 299 ? 30.499 7.813 -51.582 1.00 75.38 299 ALA A N 1
ATOM 2386 C CA . ALA A 1 299 ? 30.521 6.860 -52.690 1.00 75.38 299 ALA A CA 1
ATOM 2387 C C . ALA A 1 299 ? 30.783 7.559 -54.039 1.00 75.38 299 ALA A C 1
ATOM 2389 O O . ALA A 1 299 ? 31.697 7.157 -54.765 1.00 75.38 299 ALA A O 1
ATOM 2390 N N . LYS A 1 300 ? 30.063 8.653 -54.328 1.00 67.06 300 LYS A N 1
ATOM 2391 C CA . LYS A 1 300 ? 30.239 9.471 -55.544 1.00 67.06 300 LYS A CA 1
ATOM 2392 C C . LYS A 1 300 ? 31.636 10.102 -55.616 1.00 67.06 300 LYS A C 1
ATOM 2394 O O . LYS A 1 300 ? 32.244 10.111 -56.682 1.00 67.06 300 LYS A O 1
ATOM 2399 N N . MET A 1 301 ? 32.198 10.556 -54.492 1.00 69.69 301 MET A N 1
ATOM 2400 C CA . MET A 1 301 ? 33.573 11.074 -54.409 1.00 69.69 301 MET A CA 1
ATOM 2401 C C . MET A 1 301 ? 34.616 10.006 -54.748 1.00 69.69 301 MET A C 1
ATOM 2403 O O . MET A 1 301 ? 35.531 10.260 -55.532 1.00 69.69 301 MET A O 1
ATOM 2407 N N . LYS A 1 302 ? 34.485 8.795 -54.193 1.00 77.75 302 LYS A N 1
ATOM 2408 C CA . LYS A 1 302 ? 35.405 7.681 -54.484 1.00 77.75 302 LYS A CA 1
ATOM 2409 C C . LYS A 1 302 ? 35.318 7.227 -55.939 1.00 77.75 302 LYS A C 1
ATOM 2411 O O . LYS A 1 302 ? 36.344 6.892 -56.533 1.00 77.75 302 LYS A O 1
ATOM 2416 N N . GLU A 1 303 ? 34.121 7.221 -56.514 1.00 79.81 303 GLU A N 1
ATOM 2417 C CA . GLU A 1 303 ? 33.897 6.893 -57.922 1.00 79.81 303 GLU A CA 1
ATOM 2418 C C . GLU A 1 303 ? 34.488 7.959 -58.854 1.00 79.81 303 GLU A C 1
ATOM 2420 O O . GLU A 1 303 ? 35.266 7.625 -59.748 1.00 79.81 303 GLU A O 1
ATOM 2425 N N . ALA A 1 304 ? 34.234 9.243 -58.583 1.00 76.44 304 ALA A N 1
ATOM 2426 C CA . ALA A 1 304 ? 34.818 10.357 -59.329 1.00 76.44 304 ALA A CA 1
ATOM 2427 C C . ALA A 1 304 ? 36.354 10.379 -59.243 1.00 76.44 304 ALA A C 1
ATOM 2429 O O . ALA A 1 304 ? 37.030 10.675 -60.232 1.00 76.44 304 ALA A O 1
ATOM 2430 N N . TYR A 1 305 ? 36.925 10.016 -58.089 1.00 76.62 305 TYR A N 1
ATOM 2431 C CA . TYR A 1 305 ? 38.374 9.899 -57.919 1.00 76.62 305 TYR A CA 1
ATOM 2432 C C . TYR A 1 305 ? 38.972 8.787 -58.794 1.00 76.62 305 TYR A C 1
ATOM 2434 O O . TYR A 1 305 ? 39.970 9.016 -59.478 1.00 76.62 305 TYR A O 1
ATOM 2442 N N . LYS A 1 306 ? 38.341 7.605 -58.836 1.00 83.50 306 LYS A N 1
ATOM 2443 C CA . LYS A 1 306 ? 38.760 6.509 -59.729 1.00 83.50 306 LYS A CA 1
ATOM 2444 C C . LYS A 1 306 ? 38.632 6.894 -61.201 1.00 83.50 306 LYS A C 1
ATOM 2446 O O . LYS A 1 306 ? 39.589 6.726 -61.949 1.00 83.50 306 LYS A O 1
ATOM 2451 N N . ALA A 1 307 ? 37.505 7.485 -61.595 1.00 85.81 307 ALA A N 1
ATOM 2452 C CA . ALA A 1 307 ? 37.293 7.954 -62.963 1.00 85.81 307 ALA A CA 1
ATOM 2453 C C . ALA A 1 307 ? 38.341 9.001 -63.381 1.00 85.81 307 ALA A C 1
ATOM 2455 O O . ALA A 1 307 ? 38.872 8.946 -64.490 1.00 85.81 307 ALA A O 1
ATOM 2456 N N . SER A 1 308 ? 38.707 9.913 -62.475 1.00 78.62 308 SER A N 1
ATOM 2457 C CA . SER A 1 308 ? 39.773 10.895 -62.708 1.00 78.62 308 SER A CA 1
ATOM 2458 C C . SER A 1 308 ? 41.143 10.229 -62.859 1.00 78.62 308 SER A C 1
ATOM 2460 O O . SER A 1 308 ? 41.923 10.617 -63.726 1.00 78.62 308 SER A O 1
ATOM 2462 N N . GLN A 1 309 ? 41.436 9.199 -62.058 1.00 85.44 309 GLN A N 1
ATOM 2463 C CA . GLN A 1 309 ? 42.676 8.428 -62.168 1.00 85.44 309 GLN A CA 1
ATOM 2464 C C . GLN A 1 309 ? 42.766 7.674 -63.502 1.00 85.44 309 GLN A C 1
ATOM 2466 O O . GLN A 1 309 ? 43.830 7.659 -64.124 1.00 85.44 309 GLN A O 1
ATOM 2471 N N . ASP A 1 310 ? 41.667 7.073 -63.952 1.00 84.31 310 ASP A N 1
ATOM 2472 C CA . ASP A 1 310 ? 41.613 6.344 -65.220 1.00 84.31 310 ASP A CA 1
ATOM 2473 C C . ASP A 1 310 ? 41.688 7.291 -66.421 1.00 84.31 310 ASP A C 1
ATOM 2475 O O . ASP A 1 310 ? 42.417 7.010 -67.373 1.00 84.31 310 ASP A O 1
ATOM 2479 N N . THR A 1 311 ? 41.042 8.459 -66.342 1.00 86.81 311 THR A N 1
ATOM 2480 C CA . THR A 1 311 ? 41.158 9.517 -67.361 1.00 86.81 311 THR A CA 1
ATOM 2481 C C . THR A 1 311 ? 42.591 10.033 -67.438 1.00 86.81 311 THR A C 1
ATOM 2483 O O . THR A 1 311 ? 43.172 10.072 -68.516 1.00 86.81 311 THR A O 1
ATOM 2486 N N . PHE A 1 312 ? 43.221 10.318 -66.294 1.00 83.06 312 PHE A N 1
ATOM 2487 C CA . PHE A 1 312 ? 44.626 10.720 -66.250 1.00 83.06 312 PHE A CA 1
ATOM 2488 C C . PHE A 1 312 ? 45.548 9.647 -66.843 1.00 83.06 312 PHE A C 1
ATOM 2490 O O . PHE A 1 312 ? 46.455 9.961 -67.608 1.00 83.06 312 PHE A O 1
ATOM 2497 N N . ARG A 1 313 ? 45.316 8.365 -66.535 1.00 87.44 313 ARG A N 1
ATOM 2498 C CA . ARG A 1 313 ? 46.075 7.253 -67.128 1.00 87.44 313 ARG A CA 1
ATOM 2499 C C . ARG A 1 313 ? 45.901 7.181 -68.641 1.00 87.44 313 ARG A C 1
ATOM 2501 O O . ARG A 1 313 ? 46.894 6.978 -69.338 1.00 87.44 313 ARG A O 1
ATOM 2508 N N . ALA A 1 314 ? 44.678 7.344 -69.136 1.00 86.44 314 ALA A N 1
ATOM 2509 C CA . ALA A 1 314 ? 44.386 7.356 -70.563 1.00 86.44 314 ALA A CA 1
ATOM 2510 C C . ALA A 1 314 ? 45.054 8.550 -71.258 1.00 86.44 314 ALA A C 1
ATOM 2512 O O . ALA A 1 314 ? 45.738 8.356 -72.259 1.00 86.44 314 ALA A O 1
ATOM 2513 N N . ASP A 1 315 ? 44.957 9.751 -70.690 1.00 80.88 315 ASP A N 1
ATOM 2514 C CA . ASP A 1 315 ? 45.583 10.962 -71.228 1.00 80.88 315 ASP A CA 1
ATOM 2515 C C . ASP A 1 315 ? 47.109 10.851 -71.246 1.00 80.88 315 ASP A C 1
ATOM 2517 O O . ASP A 1 315 ? 47.749 11.191 -72.243 1.00 80.88 315 ASP A O 1
ATOM 2521 N N . VAL A 1 316 ? 47.708 10.307 -70.182 1.00 87.44 316 VAL A N 1
ATOM 2522 C CA . VAL A 1 316 ? 49.149 10.025 -70.134 1.00 87.44 316 VAL A CA 1
ATOM 2523 C C . VAL A 1 316 ? 49.534 8.991 -71.189 1.00 87.44 316 VAL A C 1
ATOM 2525 O O . VAL A 1 316 ? 50.539 9.177 -71.874 1.00 87.44 316 VAL A O 1
ATOM 2528 N N . ALA A 1 317 ? 48.750 7.925 -71.367 1.00 85.06 317 ALA A N 1
ATOM 2529 C CA . ALA A 1 317 ? 49.010 6.914 -72.390 1.00 85.06 317 ALA A CA 1
ATOM 2530 C C . ALA A 1 317 ? 48.899 7.491 -73.812 1.00 85.06 317 ALA A C 1
ATOM 2532 O O . ALA A 1 317 ? 49.769 7.229 -74.643 1.00 85.06 317 ALA A O 1
ATOM 2533 N N . ILE A 1 318 ? 47.888 8.324 -74.079 1.00 85.50 318 ILE A N 1
ATOM 2534 C CA . ILE A 1 318 ? 47.706 9.026 -75.357 1.00 85.50 318 ILE A CA 1
ATOM 2535 C C . ILE A 1 318 ? 48.871 9.988 -75.601 1.00 85.50 318 ILE A C 1
ATOM 2537 O O . ILE A 1 318 ? 49.453 9.981 -76.684 1.00 85.50 318 ILE A O 1
ATOM 2541 N N . ALA A 1 319 ? 49.268 10.781 -74.603 1.00 86.44 319 ALA A N 1
ATOM 2542 C CA . ALA A 1 319 ? 50.401 11.696 -74.712 1.00 86.44 319 ALA A CA 1
ATOM 2543 C C . ALA A 1 319 ? 51.719 10.950 -74.973 1.00 86.44 319 ALA A C 1
ATOM 2545 O O . ALA A 1 319 ? 52.505 11.367 -75.827 1.00 86.44 319 ALA A O 1
ATOM 2546 N N . LEU A 1 320 ? 51.947 9.826 -74.286 1.00 84.88 320 LEU A N 1
ATOM 2547 C CA . LEU A 1 320 ? 53.122 8.982 -74.495 1.00 84.88 320 LEU A CA 1
ATOM 2548 C C . LEU A 1 320 ? 53.118 8.365 -75.901 1.00 84.88 320 LEU A C 1
ATOM 2550 O O . LEU A 1 320 ? 54.144 8.401 -76.576 1.00 84.88 320 LEU A O 1
ATOM 2554 N N . SER A 1 321 ? 51.972 7.854 -76.363 1.00 85.69 321 SER A N 1
ATOM 2555 C CA . SER A 1 321 ? 51.810 7.295 -77.712 1.00 85.69 321 SER A CA 1
ATOM 2556 C C . SER A 1 321 ? 52.065 8.347 -78.785 1.00 85.69 321 SER A C 1
ATOM 2558 O O . SER A 1 321 ? 52.887 8.132 -79.669 1.00 85.69 321 SER A O 1
ATOM 2560 N N . ASN A 1 322 ? 51.447 9.524 -78.663 1.00 88.12 322 ASN A N 1
ATOM 2561 C CA . ASN A 1 322 ? 51.648 10.637 -79.591 1.00 88.12 322 ASN A CA 1
ATOM 2562 C C . ASN A 1 322 ? 53.118 11.072 -79.646 1.00 88.12 322 ASN A C 1
ATOM 2564 O O . ASN A 1 322 ? 53.631 11.403 -80.716 1.00 88.12 322 ASN A O 1
ATOM 2568 N N . ASN A 1 323 ? 53.812 11.062 -78.505 1.00 86.44 323 ASN A N 1
ATOM 2569 C CA . ASN A 1 323 ? 55.237 11.370 -78.453 1.00 86.44 323 ASN A CA 1
ATOM 2570 C C . ASN A 1 323 ? 56.074 10.278 -79.142 1.00 86.44 323 ASN A C 1
ATOM 2572 O O . ASN A 1 323 ? 56.952 10.594 -79.942 1.00 86.44 323 ASN A O 1
ATOM 2576 N N . ILE A 1 324 ? 55.768 8.996 -78.916 1.00 86.62 324 ILE A N 1
ATOM 2577 C CA . ILE A 1 324 ? 56.416 7.878 -79.622 1.00 86.62 324 ILE A CA 1
ATOM 2578 C C . ILE A 1 324 ? 56.206 7.995 -81.139 1.00 86.62 324 ILE A C 1
ATOM 2580 O O . ILE A 1 324 ? 57.176 7.884 -81.888 1.00 86.62 324 ILE A O 1
ATOM 2584 N N . ASP A 1 325 ? 54.991 8.299 -81.594 1.00 86.88 325 ASP A N 1
ATOM 2585 C CA . ASP A 1 325 ? 54.683 8.493 -83.016 1.00 86.88 325 ASP A CA 1
ATOM 2586 C C . ASP A 1 325 ? 55.429 9.700 -83.603 1.00 86.88 325 ASP A C 1
ATOM 2588 O O . ASP A 1 325 ? 55.904 9.671 -84.743 1.00 86.88 325 ASP A O 1
ATOM 2592 N N . HIS A 1 326 ? 55.568 10.780 -82.828 1.00 87.44 326 HIS A N 1
ATOM 2593 C CA . HIS A 1 326 ? 56.356 11.945 -83.225 1.00 87.44 326 HIS A CA 1
ATOM 2594 C C . HIS A 1 326 ? 57.852 11.613 -83.337 1.00 87.44 326 HIS A C 1
ATOM 2596 O O . HIS A 1 326 ? 58.515 12.039 -84.294 1.00 87.44 326 HIS A O 1
ATOM 2602 N N . LEU A 1 327 ? 58.395 10.844 -82.388 1.00 86.69 327 LEU A N 1
ATOM 2603 C CA . LEU A 1 327 ? 59.769 10.342 -82.443 1.00 86.69 327 LEU A CA 1
ATOM 2604 C C . LEU A 1 327 ? 59.969 9.443 -83.665 1.00 86.69 327 LEU A C 1
ATOM 2606 O O . LEU A 1 327 ? 60.968 9.590 -84.365 1.00 86.69 327 LEU A O 1
ATOM 2610 N N . GLU A 1 328 ? 59.003 8.584 -83.985 1.00 84.81 328 GLU A N 1
ATOM 2611 C CA . GLU A 1 328 ? 59.048 7.716 -85.162 1.00 84.81 328 GLU A CA 1
ATOM 2612 C C . GLU A 1 328 ? 59.041 8.512 -86.472 1.00 84.81 328 GLU A C 1
ATOM 2614 O O . GLU A 1 328 ? 59.898 8.304 -87.335 1.00 84.81 328 GLU A O 1
ATOM 2619 N N . LYS A 1 329 ? 58.145 9.497 -86.610 1.00 87.62 329 LYS A N 1
ATOM 2620 C CA . LYS A 1 329 ? 58.127 10.405 -87.771 1.00 87.62 329 LYS A CA 1
ATOM 2621 C C . LYS A 1 329 ? 59.442 11.172 -87.913 1.00 87.62 329 LYS A C 1
ATOM 2623 O O . LYS A 1 329 ? 59.974 11.273 -89.020 1.00 87.62 329 LYS A O 1
ATOM 2628 N N . SER A 1 330 ? 59.991 11.675 -86.806 1.00 85.44 330 SER A N 1
ATOM 2629 C CA . SER A 1 330 ? 61.290 12.362 -86.784 1.00 85.44 330 SER A CA 1
ATOM 2630 C C . SER A 1 330 ? 62.433 11.441 -87.221 1.00 85.44 330 SER A C 1
ATOM 2632 O O . SER A 1 330 ? 63.252 11.826 -88.053 1.00 85.44 330 SER A O 1
ATOM 2634 N N . MET A 1 331 ? 62.459 10.206 -86.722 1.00 85.38 331 MET A N 1
ATOM 2635 C CA . MET A 1 331 ? 63.463 9.193 -87.055 1.00 85.38 331 MET A CA 1
ATOM 2636 C C . MET A 1 331 ? 63.382 8.775 -88.528 1.00 85.38 331 MET A C 1
ATOM 2638 O O . MET A 1 331 ? 64.408 8.696 -89.201 1.00 85.38 331 MET A O 1
ATOM 2642 N N . ASN A 1 332 ? 62.172 8.598 -89.067 1.00 86.56 332 ASN A N 1
ATOM 2643 C CA . ASN A 1 332 ? 61.946 8.315 -90.486 1.00 86.56 332 ASN A CA 1
ATOM 2644 C C . ASN A 1 332 ? 62.394 9.478 -91.378 1.00 86.56 332 ASN A C 1
ATOM 2646 O O . ASN A 1 332 ? 63.057 9.253 -92.392 1.00 86.56 332 ASN A O 1
ATOM 2650 N N . ARG A 1 333 ? 62.110 10.724 -90.979 1.00 85.69 333 ARG A N 1
ATOM 2651 C CA . ARG A 1 333 ? 62.598 11.920 -91.680 1.00 85.69 333 ARG A CA 1
ATOM 2652 C C . ARG A 1 333 ? 64.126 12.001 -91.665 1.00 85.69 333 ARG A C 1
ATOM 2654 O O . ARG A 1 333 ? 64.720 12.242 -92.713 1.00 85.69 333 ARG A O 1
ATOM 2661 N N . LEU A 1 334 ? 64.767 11.772 -90.517 1.00 84.56 334 LEU A N 1
ATOM 2662 C CA . LEU A 1 334 ? 66.231 11.751 -90.402 1.00 84.56 334 LEU A CA 1
ATOM 2663 C C . LEU A 1 334 ? 66.851 10.637 -91.255 1.00 84.56 334 LEU A C 1
ATOM 2665 O O . LEU A 1 334 ? 67.807 10.889 -91.981 1.00 84.56 334 LEU A O 1
ATOM 2669 N N . ASN A 1 335 ? 66.274 9.434 -91.242 1.00 85.75 335 ASN A N 1
ATOM 2670 C CA . ASN A 1 335 ? 66.711 8.322 -92.089 1.00 85.75 335 ASN A CA 1
ATOM 2671 C C . ASN A 1 335 ? 66.541 8.618 -93.586 1.00 85.75 335 ASN A C 1
ATOM 2673 O O . ASN A 1 335 ? 67.381 8.210 -94.387 1.00 85.75 335 ASN A O 1
ATOM 2677 N N . HIS A 1 336 ? 65.482 9.333 -93.977 1.00 84.56 336 HIS A N 1
ATOM 2678 C CA . HIS A 1 336 ? 65.304 9.777 -95.358 1.00 84.56 336 HIS A CA 1
ATOM 2679 C C . HIS A 1 336 ? 66.424 10.738 -95.774 1.00 84.56 336 HIS A C 1
ATOM 2681 O O . HIS A 1 336 ? 67.075 10.497 -96.786 1.00 84.56 336 HIS A O 1
ATOM 2687 N N . VAL A 1 337 ? 66.725 11.749 -94.950 1.00 82.88 337 VAL A N 1
ATOM 2688 C CA . VAL A 1 337 ? 67.834 12.690 -95.193 1.00 82.88 337 VAL A CA 1
ATOM 2689 C C . VAL A 1 337 ? 69.181 11.962 -95.281 1.00 82.88 337 VAL A C 1
ATOM 2691 O O . VAL A 1 337 ? 69.928 12.179 -96.232 1.00 82.88 337 VAL A O 1
ATOM 2694 N N . LEU A 1 338 ? 69.471 11.046 -94.350 1.00 80.50 338 LEU A N 1
ATOM 2695 C CA . LEU A 1 338 ? 70.711 10.257 -94.348 1.00 80.50 338 LEU A CA 1
ATOM 2696 C C . LEU A 1 338 ? 70.868 9.365 -95.590 1.00 80.50 338 LEU A C 1
ATOM 2698 O O . LEU A 1 338 ? 71.991 9.079 -96.001 1.00 80.50 338 LEU A O 1
ATOM 2702 N N . ASN A 1 339 ? 69.769 8.940 -96.220 1.00 79.81 339 ASN A N 1
ATOM 2703 C CA . ASN A 1 339 ? 69.831 8.197 -97.479 1.00 79.81 339 ASN A CA 1
ATOM 2704 C C . ASN A 1 339 ? 70.167 9.096 -98.679 1.00 79.81 339 ASN A C 1
ATOM 2706 O O . ASN A 1 339 ? 70.854 8.636 -99.596 1.00 79.81 339 ASN A O 1
ATOM 2710 N N . THR A 1 340 ? 69.698 10.347 -98.682 1.00 78.00 340 THR A N 1
ATOM 2711 C CA . THR A 1 340 ? 69.883 11.302 -99.790 1.00 78.00 340 THR A CA 1
ATOM 2712 C C . THR A 1 340 ? 71.227 12.039 -99.732 1.00 78.00 340 THR A C 1
ATOM 2714 O O . THR A 1 340 ? 71.695 12.531 -100.757 1.00 78.00 340 THR A O 1
ATOM 2717 N N . CYS A 1 341 ? 71.872 12.113 -98.566 1.00 72.50 341 CYS A N 1
ATOM 2718 C CA . CYS A 1 341 ? 73.190 12.733 -98.419 1.00 72.50 341 CYS A CA 1
ATOM 2719 C C . CYS A 1 341 ? 74.331 11.877 -99.022 1.00 72.50 341 CYS A C 1
ATOM 2721 O O . CYS A 1 341 ? 74.228 10.645 -99.071 1.00 72.50 341 CYS A O 1
ATOM 2723 N N . PRO A 1 342 ? 75.432 12.512 -99.481 1.00 69.69 342 PRO A N 1
ATOM 2724 C CA . PRO A 1 342 ? 76.630 11.801 -99.926 1.00 69.69 342 PRO A CA 1
ATOM 2725 C C . PRO A 1 342 ? 77.231 10.970 -98.784 1.00 69.69 342 PRO A C 1
ATOM 2727 O O . PRO A 1 342 ? 77.010 11.259 -97.609 1.00 69.69 342 PRO A O 1
ATOM 2730 N N . VAL A 1 343 ? 77.975 9.917 -99.139 1.00 71.75 343 VAL A N 1
ATOM 2731 C CA . VAL A 1 343 ? 78.595 9.018 -98.155 1.00 71.75 343 VAL A CA 1
ATOM 2732 C C . VAL A 1 343 ? 79.502 9.797 -97.202 1.00 71.75 343 VAL A C 1
ATOM 2734 O O . VAL A 1 343 ? 80.196 10.728 -97.612 1.00 71.75 343 VAL A O 1
ATOM 2737 N N . PHE A 1 344 ? 79.487 9.417 -95.925 1.00 70.44 344 PHE A N 1
ATOM 2738 C CA . PHE A 1 344 ? 80.382 10.004 -94.930 1.00 70.44 344 PHE A CA 1
ATOM 2739 C C . PHE A 1 344 ? 81.842 9.646 -95.248 1.00 70.44 344 PHE A C 1
ATOM 2741 O O . PHE A 1 344 ? 82.103 8.766 -96.069 1.00 70.44 344 PHE A O 1
ATOM 2748 N N . SER A 1 345 ? 82.797 10.314 -94.594 1.00 61.09 345 SER A N 1
ATOM 2749 C CA . SER A 1 345 ? 84.229 10.357 -94.945 1.00 61.09 345 SER A CA 1
ATOM 2750 C C . SER A 1 345 ? 84.968 9.007 -95.070 1.00 61.09 345 SER A C 1
ATOM 2752 O O . SER A 1 345 ? 86.105 9.005 -95.526 1.00 61.09 345 SER A O 1
ATOM 2754 N N . ASN A 1 346 ? 84.322 7.880 -94.738 1.00 64.75 346 ASN A N 1
ATOM 2755 C CA . ASN A 1 346 ? 84.836 6.507 -94.857 1.00 64.75 346 ASN A CA 1
ATOM 2756 C C . ASN A 1 346 ? 83.955 5.566 -95.722 1.00 64.75 346 ASN A C 1
ATOM 2758 O O . ASN A 1 346 ? 84.121 4.352 -95.672 1.00 64.75 346 ASN A O 1
ATOM 2762 N N . GLY A 1 347 ? 82.992 6.083 -96.496 1.00 71.38 347 GLY A N 1
ATOM 2763 C CA . GLY A 1 347 ? 82.091 5.269 -97.336 1.00 71.38 347 GLY A CA 1
ATOM 2764 C C . GLY A 1 347 ? 80.910 4.622 -96.594 1.00 71.38 347 GLY A C 1
ATOM 2765 O O . GLY A 1 347 ? 80.109 3.911 -97.199 1.00 71.38 347 GLY A O 1
ATOM 2766 N N . GLU A 1 348 ? 80.773 4.882 -95.296 1.00 78.19 348 GLU A N 1
ATOM 2767 C CA . GLU A 1 348 ? 79.731 4.318 -94.436 1.00 78.19 348 GLU A CA 1
ATOM 2768 C C . GLU A 1 348 ? 78.400 5.083 -94.550 1.00 78.19 348 GLU A C 1
ATOM 2770 O O . GLU A 1 348 ? 78.364 6.300 -94.764 1.00 78.19 348 GLU A O 1
ATOM 2775 N N . ARG A 1 349 ? 77.285 4.364 -94.365 1.00 75.25 349 ARG A N 1
ATOM 2776 C CA . ARG A 1 349 ? 75.928 4.924 -94.270 1.00 75.25 349 ARG A CA 1
ATOM 2777 C C . ARG A 1 349 ? 75.309 4.537 -92.934 1.00 75.25 349 ARG A C 1
ATOM 2779 O O . ARG A 1 349 ? 75.223 3.358 -92.606 1.00 75.25 349 ARG A O 1
ATOM 2786 N N . TYR A 1 350 ? 74.831 5.533 -92.201 1.00 79.62 350 TYR A N 1
ATOM 2787 C CA . TYR A 1 350 ? 74.192 5.344 -90.904 1.00 79.62 350 TYR A CA 1
ATOM 2788 C C . TYR A 1 350 ? 72.670 5.352 -91.044 1.00 79.62 350 TYR A C 1
ATOM 2790 O O . TYR A 1 350 ? 72.108 6.103 -91.842 1.00 79.62 350 TYR A O 1
ATOM 2798 N N . ARG A 1 351 ? 71.998 4.519 -90.247 1.00 80.88 351 ARG A N 1
ATOM 2799 C CA . ARG A 1 351 ? 70.539 4.492 -90.120 1.00 80.88 351 ARG A CA 1
ATOM 2800 C C . ARG A 1 351 ? 70.175 4.370 -88.651 1.00 80.88 351 ARG A C 1
ATOM 2802 O O . ARG A 1 351 ? 70.709 3.525 -87.940 1.00 80.88 351 ARG A O 1
ATOM 2809 N N . PHE A 1 352 ? 69.211 5.165 -88.222 1.00 83.56 352 PHE A N 1
ATOM 2810 C CA . PHE A 1 352 ? 68.576 4.998 -86.930 1.00 83.56 352 PHE A CA 1
ATOM 2811 C C . PHE A 1 352 ? 67.643 3.780 -86.966 1.00 83.56 352 PHE A C 1
ATOM 2813 O O . PHE A 1 352 ? 66.740 3.714 -87.804 1.00 83.56 352 PHE A O 1
ATOM 2820 N N . THR A 1 353 ? 67.819 2.835 -86.039 1.00 77.88 353 THR A N 1
ATOM 2821 C CA . THR A 1 353 ? 66.964 1.644 -85.877 1.00 77.88 353 THR A CA 1
ATOM 2822 C C . THR A 1 353 ? 66.289 1.631 -84.510 1.00 77.88 353 THR A C 1
ATOM 2824 O O . THR A 1 353 ? 66.947 1.866 -83.498 1.00 77.88 353 THR A O 1
ATOM 2827 N N . ARG A 1 354 ? 64.985 1.339 -84.465 1.00 76.12 354 ARG A N 1
ATOM 2828 C CA . ARG A 1 354 ? 64.230 1.167 -83.217 1.00 76.12 354 ARG A CA 1
ATOM 2829 C C . ARG A 1 354 ? 64.155 -0.318 -82.884 1.00 76.12 354 ARG A C 1
ATOM 2831 O O . ARG A 1 354 ? 63.657 -1.099 -83.687 1.00 76.12 354 ARG A O 1
ATOM 2838 N N . THR A 1 355 ? 64.596 -0.696 -81.692 1.00 75.62 355 THR A N 1
ATOM 2839 C CA . THR A 1 355 ? 64.353 -2.024 -81.126 1.00 75.62 355 THR A CA 1
ATOM 2840 C C . THR A 1 355 ? 63.240 -1.908 -80.092 1.00 75.62 355 THR A C 1
ATOM 2842 O O . THR A 1 355 ? 63.389 -1.267 -79.053 1.00 75.62 355 THR A O 1
ATOM 2845 N N . VAL A 1 356 ? 62.076 -2.482 -80.395 1.00 75.50 356 VAL A N 1
ATOM 2846 C CA . VAL A 1 356 ? 61.017 -2.634 -79.393 1.00 75.50 356 VAL A CA 1
ATOM 2847 C C . VAL A 1 356 ? 61.459 -3.769 -78.475 1.00 75.50 356 VAL A C 1
ATOM 2849 O O . VAL A 1 356 ? 61.747 -4.864 -78.959 1.00 75.50 356 VAL A O 1
ATOM 2852 N N . ARG A 1 357 ? 61.583 -3.513 -77.168 1.00 64.81 357 ARG A N 1
ATOM 2853 C CA . ARG A 1 357 ? 61.829 -4.603 -76.216 1.00 64.81 357 ARG A CA 1
ATOM 2854 C C . ARG A 1 357 ? 60.609 -5.538 -76.242 1.00 64.81 357 ARG A C 1
ATOM 2856 O O . ARG A 1 357 ? 59.496 -5.017 -76.162 1.00 64.81 357 ARG A O 1
ATOM 2863 N N . PRO A 1 358 ? 60.789 -6.863 -76.393 1.00 60.88 358 PRO A N 1
ATOM 2864 C CA . PRO A 1 358 ? 59.676 -7.801 -76.284 1.00 60.88 358 PRO A CA 1
ATOM 2865 C C . PRO A 1 358 ? 59.052 -7.700 -74.886 1.00 60.88 358 PRO A C 1
ATOM 2867 O O . PRO A 1 358 ? 59.763 -7.385 -73.928 1.00 60.88 358 PRO A O 1
ATOM 2870 N N . GLN A 1 359 ? 57.729 -7.881 -74.830 1.00 49.25 359 GLN A N 1
ATOM 2871 C CA . GLN A 1 359 ? 56.908 -7.737 -73.622 1.00 49.25 359 GLN A CA 1
ATOM 2872 C C . GLN A 1 359 ? 57.346 -8.656 -72.486 1.00 49.25 359 GLN A C 1
ATOM 2874 O O . GLN A 1 359 ? 57.711 -9.818 -72.778 1.00 49.25 359 GLN A O 1
#

Foldseek 3Di:
DVPDDDDDVVVSVVVCVVCPPEAEDDDPVSQVVDCWYAYPCQWIDHDPDIDGDHDDPLCPDPPPVDDVVVVVVVVVVVVVVVVVVVVVVVVVVVVVVVVVVVVVQPDPVVVVVVVVVVVVVVVVVVVVVVVVVVCVVVDDPVVVVVVVVVVVVVVVVVVVVVVVVVVVVVVVVVVVVVVVVVVVVVVVVVVVVVVVVVVVVLVPDPPDDPVVVVVVVVVLCVVQPPNVVVSVVVVVVVVVVVVVVVVVVLVVVLVVLVVVCVVVVDDDDDPVPDVVRVVVVVVVVVVCVVVVCVVVVVVVVVVVVVVVVVVVVVVVVVVVVVVVVVVVVVLVVVQVVQVPDDAPPPNDGDHDDDDDDDD

Secondary structure (DSSP, 8-state):
-TT---S-HHHHHHHHHHH-SPEEESSHHHHHHSSEEEETTSEEEETTEEEEPPPPPGGG-SSSTT-HHHHHHHHHHHHHHHHHHHHHHHHHHHHHHHHHHHHTS--HHHHHHHHHHHHHHHHHHHHHHHHHHHHHHT--HHHHHHHHHHHHHHHHHHHHHHHHHHHHHHHHHHHHHHHHHHHHHHHHHHHHHHHHHHHHHHHTSTT--HHHHHHHHHHHHHHHTT-HHHHHHHHHHHHHHHHHHHHHHHHHHHHHHHHHHHHHT------TT-HHHHHHHHHHHHHHHHHTTHHHHHHHHHHHHHHHHHHHHHHHHHHHHHHHHHHHHHHHHHHHHHHHSPPPTTS--------PPP-

pLDDT: mean 79.84, std 11.73, range [49.12, 97.25]

Radius of gyration: 62.29 Å; chains: 1; bounding box: 134×85×170 Å